Protein AF-A0A2P8WGF1-F1 (afdb_monomer_lite)

Sequence (189 aa):
MIENITNTVPVFAGLLDSIIEELGAKDRREHERRMKELQIIENSNLRDEYVQQLLLDRMLYPIEKAQHDIQTRAKHAQWLAHMITSQYKEHGLTKEQAIELAQQFRLLAIQITNVDTLHDLRFVYAAVTMFVDKISSFKHKKFEESLEYSIRKNILNPLNSCIATQKNFELRLRMMNHQTVLAPGKAEN

Radius of gyration: 21.48 Å; chains: 1; bounding box: 84×29×54 Å

Structure (mmCIF, N/CA/C/O backbone):
data_AF-A0A2P8WGF1-F1
#
_entry.id   AF-A0A2P8WGF1-F1
#
loop_
_atom_site.group_PDB
_atom_site.id
_atom_site.type_symbol
_atom_site.label_atom_id
_atom_site.label_alt_id
_atom_site.label_comp_id
_atom_site.label_asym_id
_atom_site.label_entity_id
_atom_site.label_seq_id
_atom_site.pdbx_PDB_ins_code
_atom_site.Cartn_x
_atom_site.Cartn_y
_atom_site.Cartn_z
_atom_site.occupancy
_atom_site.B_iso_or_equiv
_atom_site.auth_seq_id
_atom_site.auth_comp_id
_atom_site.auth_asym_id
_atom_site.auth_atom_id
_atom_site.pdbx_PDB_model_num
ATOM 1 N N . MET A 1 1 ? -42.242 -12.214 0.832 1.00 34.50 1 MET A N 1
ATOM 2 C CA . MET A 1 1 ? -41.080 -13.119 0.933 1.00 34.50 1 MET A CA 1
ATOM 3 C C . MET A 1 1 ? -39.894 -12.248 1.277 1.00 34.50 1 MET A C 1
ATOM 5 O O . MET A 1 1 ? -39.650 -11.292 0.559 1.00 34.50 1 MET A O 1
ATOM 9 N N . ILE A 1 2 ? -39.284 -12.480 2.435 1.00 33.53 2 ILE A N 1
ATOM 10 C CA . ILE A 1 2 ? -38.128 -11.715 2.902 1.00 33.53 2 ILE A CA 1
ATOM 11 C C . ILE A 1 2 ? -36.925 -12.327 2.193 1.00 33.53 2 ILE A C 1
ATOM 13 O O . ILE A 1 2 ? -36.587 -13.481 2.446 1.00 33.53 2 ILE A O 1
ATOM 17 N N . GLU A 1 3 ? -36.347 -11.595 1.245 1.00 34.44 3 GLU A N 1
ATOM 18 C CA . GLU A 1 3 ? -35.080 -11.981 0.640 1.00 34.44 3 GLU A CA 1
ATOM 19 C C . GLU A 1 3 ? -34.010 -11.936 1.732 1.00 34.44 3 GLU A C 1
ATOM 21 O O . GLU A 1 3 ? -33.711 -10.887 2.304 1.00 34.44 3 GLU A O 1
ATOM 26 N N . ASN A 1 4 ? -33.480 -13.115 2.057 1.00 35.16 4 ASN A N 1
ATOM 27 C CA . ASN A 1 4 ? -32.285 -13.278 2.864 1.00 35.16 4 ASN A CA 1
ATOM 28 C C . ASN A 1 4 ? -31.122 -12.611 2.126 1.00 35.16 4 ASN A C 1
ATOM 30 O O . ASN A 1 4 ? -30.423 -13.250 1.342 1.00 35.16 4 ASN A O 1
ATOM 34 N N . ILE A 1 5 ? -30.904 -11.325 2.395 1.00 38.22 5 ILE A N 1
ATOM 35 C CA . ILE A 1 5 ? -29.612 -10.692 2.168 1.00 38.22 5 ILE A CA 1
ATOM 36 C C . ILE A 1 5 ? -28.669 -11.397 3.137 1.00 38.22 5 ILE A C 1
ATOM 38 O O . ILE A 1 5 ? -28.641 -11.108 4.334 1.00 38.22 5 ILE A O 1
ATOM 42 N N . THR A 1 6 ? -27.946 -12.393 2.634 1.00 34.69 6 THR A N 1
ATOM 43 C CA . THR A 1 6 ? -26.776 -12.932 3.312 1.00 34.69 6 THR A CA 1
ATOM 44 C C . THR A 1 6 ? -25.826 -11.763 3.517 1.00 34.69 6 THR A C 1
ATOM 46 O O . THR A 1 6 ? -25.099 -11.381 2.602 1.00 34.69 6 THR A O 1
ATOM 49 N N . ASN A 1 7 ? -25.869 -11.164 4.706 1.00 34.62 7 ASN A N 1
ATOM 50 C CA . ASN A 1 7 ? -24.820 -10.297 5.213 1.00 34.62 7 ASN A CA 1
ATOM 51 C C . ASN A 1 7 ? -23.570 -11.171 5.323 1.00 34.62 7 ASN A C 1
ATOM 53 O O . ASN A 1 7 ? -23.291 -11.752 6.370 1.00 34.62 7 ASN A O 1
ATOM 57 N N . THR A 1 8 ? -22.860 -11.339 4.210 1.00 43.72 8 THR A N 1
ATOM 58 C CA . THR A 1 8 ? -21.519 -11.901 4.203 1.00 43.72 8 THR A CA 1
ATOM 59 C C . THR A 1 8 ? -20.697 -10.982 5.082 1.00 43.72 8 THR A C 1
ATOM 61 O O . THR A 1 8 ? -20.438 -9.838 4.704 1.00 43.72 8 THR A O 1
ATOM 64 N N . VAL A 1 9 ? -20.374 -11.443 6.291 1.00 52.59 9 VAL A N 1
ATOM 65 C CA . VAL A 1 9 ? -19.465 -10.734 7.187 1.00 52.59 9 VAL A CA 1
ATOM 66 C C . VAL A 1 9 ? -18.200 -10.476 6.372 1.00 52.59 9 VAL A C 1
ATOM 68 O O . VAL A 1 9 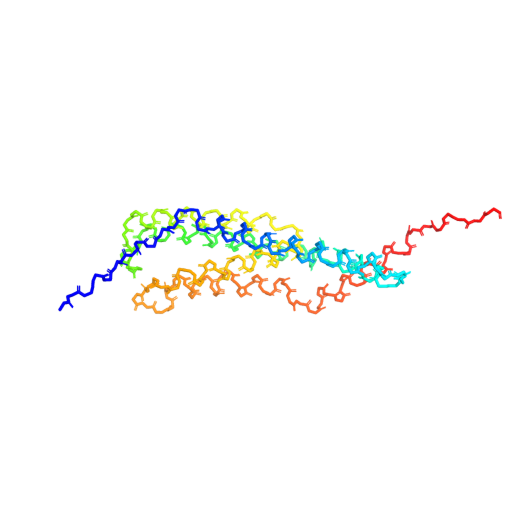? -17.622 -11.441 5.872 1.00 52.59 9 VAL A O 1
ATOM 71 N N . PRO A 1 10 ? -17.802 -9.214 6.152 1.00 58.84 10 PRO A N 1
ATOM 72 C CA . PRO A 1 10 ? -16.575 -8.929 5.429 1.00 58.84 10 PRO A CA 1
ATOM 73 C C . PRO A 1 10 ? -15.420 -9.588 6.182 1.00 58.84 10 PRO A C 1
ATOM 75 O O . PRO A 1 10 ? -15.156 -9.252 7.337 1.00 58.84 10 PRO A O 1
ATOM 78 N N . VAL A 1 11 ? -14.810 -10.585 5.541 1.00 70.25 11 VAL A N 1
ATOM 79 C CA . VAL A 1 11 ? -13.681 -11.345 6.076 1.00 70.25 11 VAL A CA 1
ATOM 80 C C . VAL A 1 11 ? -12.427 -10.529 5.800 1.00 70.25 11 VAL A C 1
ATOM 82 O O . VAL A 1 11 ? -12.096 -10.277 4.641 1.00 70.25 11 VAL A O 1
ATOM 85 N N . PHE A 1 12 ? -11.749 -10.084 6.856 1.00 76.88 12 PHE A N 1
ATOM 86 C CA . PHE A 1 12 ? -10.499 -9.332 6.724 1.00 76.88 12 PHE A CA 1
ATOM 87 C C . PHE A 1 12 ? -9.273 -10.236 6.793 1.00 76.88 12 PHE A C 1
ATOM 89 O O . PHE A 1 12 ? -8.189 -9.832 6.369 1.00 76.88 12 PHE A O 1
ATOM 96 N N . ALA A 1 13 ? -9.432 -11.446 7.331 1.00 80.00 13 ALA A N 1
ATOM 97 C CA . ALA A 1 13 ? -8.385 -12.452 7.365 1.00 80.00 13 ALA A CA 1
ATOM 98 C C . ALA A 1 13 ? -7.825 -12.704 5.953 1.00 80.00 13 ALA A C 1
ATOM 100 O O . ALA A 1 13 ? -8.553 -13.097 5.044 1.00 80.00 13 ALA A O 1
ATOM 101 N N . GLY A 1 14 ? -6.527 -12.442 5.776 1.00 83.12 14 GLY A N 1
ATOM 102 C CA . GLY A 1 14 ? -5.821 -12.631 4.505 1.00 83.12 14 GLY A CA 1
ATOM 103 C C . GLY A 1 14 ? -6.191 -11.640 3.396 1.00 83.12 14 GLY A C 1
ATOM 104 O O . GLY A 1 14 ? -5.801 -11.854 2.251 1.00 83.12 14 GLY A O 1
ATOM 105 N N . LEU A 1 15 ? -6.926 -10.558 3.691 1.00 88.31 15 LEU A N 1
ATOM 106 C CA . LEU A 1 15 ? -7.360 -9.603 2.665 1.00 88.31 15 LEU A CA 1
ATOM 107 C C . LEU A 1 15 ? -6.168 -8.987 1.920 1.00 88.31 15 LEU A C 1
ATOM 109 O O . LEU A 1 15 ? -6.145 -8.996 0.691 1.00 88.31 15 LEU A O 1
ATOM 113 N N . LEU A 1 16 ? -5.175 -8.470 2.645 1.00 89.88 16 LEU A N 1
ATOM 114 C CA . LEU A 1 16 ? -4.000 -7.862 2.026 1.00 89.88 16 LEU A CA 1
ATOM 115 C C . LEU A 1 16 ? -3.187 -8.893 1.234 1.00 89.88 16 LEU A C 1
ATOM 117 O O . LEU A 1 16 ? -2.765 -8.594 0.121 1.00 89.88 16 LEU A O 1
ATOM 121 N N . ASP A 1 17 ? -3.021 -10.100 1.772 1.00 89.44 17 ASP A N 1
ATOM 122 C CA . ASP A 1 17 ? -2.282 -11.176 1.105 1.00 89.44 17 ASP A CA 1
ATOM 123 C C . ASP A 1 17 ? -2.960 -11.571 -0.214 1.00 89.44 17 ASP A C 1
ATOM 125 O O . ASP A 1 17 ? -2.298 -11.646 -1.245 1.00 89.44 17 ASP A O 1
ATOM 129 N N . SER A 1 18 ? -4.293 -11.692 -0.223 1.00 90.69 18 SER A N 1
ATOM 130 C CA . SER A 1 18 ? -5.055 -11.983 -1.445 1.00 90.69 18 SER A CA 1
ATOM 131 C C . SER A 1 18 ? -4.897 -10.896 -2.517 1.00 90.69 18 SER A C 1
ATOM 133 O O . SER A 1 18 ? -4.746 -11.203 -3.699 1.00 90.69 18 SER A O 1
ATOM 135 N N . ILE A 1 19 ? -4.859 -9.620 -2.110 1.00 90.81 19 ILE A N 1
ATOM 136 C CA . ILE A 1 19 ? -4.625 -8.485 -3.013 1.00 90.81 19 ILE A CA 1
ATOM 137 C C . ILE A 1 19 ? -3.209 -8.553 -3.595 1.00 90.81 19 ILE A C 1
ATOM 139 O O . ILE A 1 19 ? -3.020 -8.341 -4.794 1.00 90.81 19 ILE A O 1
ATOM 143 N N . ILE A 1 20 ? -2.213 -8.853 -2.759 1.00 90.81 20 ILE A N 1
ATOM 144 C CA . ILE A 1 20 ? -0.815 -8.993 -3.182 1.00 90.81 20 ILE A CA 1
ATOM 145 C C . ILE A 1 20 ? -0.669 -10.157 -4.167 1.00 90.81 20 ILE A C 1
ATOM 147 O O . ILE A 1 20 ? -0.012 -10.008 -5.199 1.00 90.81 20 ILE A O 1
ATOM 151 N N . GLU A 1 21 ? -1.301 -11.299 -3.900 1.00 91.25 21 GLU A N 1
ATOM 152 C CA . GLU A 1 21 ? -1.287 -12.452 -4.801 1.00 91.25 21 GLU A CA 1
ATOM 153 C C . GLU A 1 21 ? -1.937 -12.136 -6.154 1.00 91.25 21 GLU A C 1
ATOM 155 O O . GLU A 1 21 ? -1.353 -12.445 -7.200 1.00 91.25 21 GLU A O 1
ATOM 160 N N . GLU A 1 22 ? -3.101 -11.477 -6.154 1.00 90.00 22 GLU A N 1
ATOM 161 C CA . GLU A 1 22 ? -3.816 -11.079 -7.370 1.00 90.00 22 GLU A CA 1
ATOM 162 C C . GLU A 1 22 ? -2.977 -10.119 -8.226 1.00 90.00 22 GLU A C 1
ATOM 164 O O . GLU A 1 22 ? -2.771 -10.355 -9.426 1.00 90.00 22 GLU A O 1
ATOM 169 N N . LEU A 1 23 ? -2.446 -9.060 -7.606 1.00 89.31 23 LEU A N 1
ATOM 170 C CA . LEU A 1 23 ? -1.599 -8.078 -8.278 1.00 89.31 23 LEU A CA 1
ATOM 171 C C . LEU A 1 23 ? -0.309 -8.715 -8.793 1.00 89.31 23 LEU A C 1
ATOM 173 O O . LEU A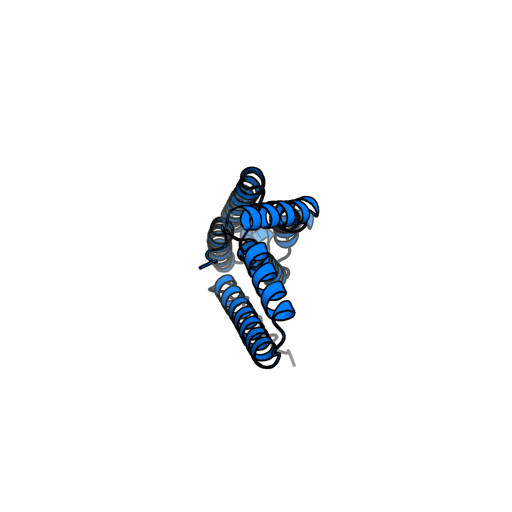 1 23 ? 0.053 -8.504 -9.950 1.00 89.31 23 LEU A O 1
ATOM 177 N N . GLY A 1 24 ? 0.347 -9.548 -7.986 1.00 87.25 24 GLY A N 1
ATOM 178 C CA . GLY A 1 24 ? 1.566 -10.247 -8.385 1.00 87.25 24 GLY A CA 1
ATOM 179 C C . GLY A 1 24 ? 1.329 -11.208 -9.551 1.00 87.25 24 GLY A C 1
ATOM 180 O O . GLY A 1 24 ? 2.150 -11.304 -10.461 1.00 87.25 24 GLY A O 1
ATOM 181 N N . ALA A 1 25 ? 0.188 -11.901 -9.581 1.00 89.56 25 ALA A N 1
ATOM 182 C CA . ALA A 1 25 ? -0.176 -12.766 -10.699 1.00 89.56 25 ALA A CA 1
ATOM 183 C C . ALA A 1 25 ? -0.468 -11.975 -11.982 1.00 89.56 25 ALA A C 1
ATOM 185 O O . ALA A 1 25 ? -0.217 -12.473 -13.082 1.00 89.56 25 ALA A O 1
ATOM 186 N N . LYS A 1 26 ? -1.031 -10.768 -11.874 1.00 88.81 26 LYS A N 1
ATOM 187 C CA . LYS A 1 26 ? -1.232 -9.875 -13.022 1.00 88.81 26 LYS A CA 1
ATOM 188 C C . LYS A 1 26 ? 0.104 -9.356 -13.558 1.00 88.81 26 LYS A C 1
ATOM 190 O O . LYS A 1 26 ? 0.333 -9.458 -14.760 1.00 88.81 26 LYS A O 1
ATOM 195 N N . ASP A 1 27 ? 0.983 -8.890 -12.674 1.00 85.38 27 ASP A N 1
ATOM 196 C CA . ASP A 1 27 ? 2.310 -8.366 -13.018 1.00 85.38 27 ASP A CA 1
ATOM 197 C C . ASP A 1 27 ? 3.175 -9.425 -13.724 1.00 85.38 27 ASP A C 1
ATOM 199 O O . ASP A 1 27 ? 3.692 -9.185 -14.814 1.00 85.38 27 ASP A O 1
ATOM 203 N N . ARG A 1 28 ? 3.219 -10.660 -13.197 1.00 86.69 28 ARG A N 1
ATOM 204 C CA . ARG A 1 28 ? 3.924 -11.787 -13.842 1.00 86.69 28 ARG A CA 1
ATOM 205 C C . ARG A 1 28 ? 3.396 -12.098 -15.242 1.00 86.69 28 ARG A C 1
ATOM 207 O O . ARG A 1 28 ? 4.184 -12.282 -16.165 1.00 86.69 28 ARG A O 1
ATOM 214 N N . ARG A 1 29 ? 2.071 -12.128 -15.421 1.00 88.19 29 ARG A N 1
ATOM 215 C CA . ARG A 1 29 ? 1.448 -12.378 -16.734 1.00 88.19 29 ARG A CA 1
ATOM 216 C C . ARG A 1 29 ? 1.779 -11.280 -17.738 1.00 88.19 29 ARG A C 1
ATOM 218 O O . ARG A 1 29 ? 2.017 -11.573 -18.908 1.00 88.19 29 ARG A O 1
ATOM 225 N N . GLU A 1 30 ? 1.788 -10.027 -17.297 1.00 86.75 30 GLU A N 1
ATOM 226 C CA . GLU A 1 30 ? 2.167 -8.901 -18.145 1.00 86.75 30 GLU A CA 1
ATOM 227 C C . GLU A 1 30 ? 3.650 -8.963 -18.527 1.00 86.75 30 GLU A C 1
ATOM 229 O O . GLU A 1 30 ? 3.982 -8.818 -19.704 1.00 86.75 30 GLU A O 1
ATOM 234 N N . HIS A 1 31 ? 4.524 -9.279 -17.570 1.00 84.94 31 HIS A N 1
ATOM 235 C CA . HIS A 1 31 ? 5.944 -9.492 -17.823 1.00 84.94 31 HIS A CA 1
ATOM 236 C C . HIS A 1 31 ? 6.186 -10.622 -18.837 1.00 84.94 31 HIS A C 1
ATOM 238 O O . HIS A 1 31 ? 6.878 -10.421 -19.834 1.00 84.94 31 HIS A O 1
ATOM 244 N N . GLU A 1 32 ? 5.571 -11.792 -18.642 1.00 85.94 32 GLU A N 1
ATOM 245 C CA . GLU A 1 32 ? 5.681 -12.929 -19.565 1.00 85.94 32 GLU A CA 1
ATOM 246 C C . GLU A 1 32 ? 5.176 -12.594 -20.970 1.00 85.94 32 GLU A C 1
ATOM 248 O O . GLU A 1 32 ? 5.794 -12.981 -21.964 1.00 85.94 32 GLU A O 1
ATOM 253 N N . ARG A 1 33 ? 4.055 -11.868 -21.071 1.00 85.69 33 ARG A N 1
ATOM 254 C CA . ARG A 1 33 ? 3.512 -11.422 -22.356 1.00 85.69 33 ARG A CA 1
ATOM 255 C C . ARG A 1 33 ? 4.502 -10.514 -23.081 1.00 85.69 33 ARG A C 1
ATOM 257 O O . ARG A 1 33 ? 4.798 -10.767 -24.245 1.00 85.69 33 ARG A O 1
ATOM 264 N N . ARG A 1 34 ? 5.046 -9.507 -22.393 1.00 79.81 34 ARG A N 1
ATOM 265 C CA . ARG A 1 34 ? 6.032 -8.586 -22.975 1.00 79.81 34 ARG A CA 1
ATOM 266 C C . ARG A 1 34 ? 7.314 -9.309 -23.385 1.00 79.81 34 ARG A C 1
ATOM 268 O O . ARG A 1 34 ? 7.853 -9.035 -24.450 1.00 79.81 34 ARG A O 1
ATOM 275 N N . MET A 1 35 ? 7.771 -10.285 -22.599 1.00 79.44 35 MET A N 1
ATOM 276 C CA . MET A 1 35 ? 8.929 -11.112 -22.959 1.00 79.44 35 MET A CA 1
ATOM 277 C C . MET A 1 35 ? 8.694 -11.927 -24.235 1.00 79.44 35 MET A C 1
ATOM 279 O O . MET A 1 35 ? 9.591 -12.015 -25.070 1.00 79.44 35 MET A O 1
ATOM 283 N N . LYS A 1 36 ? 7.494 -12.489 -24.418 1.00 83.62 36 LYS A N 1
ATOM 284 C CA . LYS A 1 36 ? 7.121 -13.183 -25.661 1.00 83.62 36 LYS A CA 1
ATOM 285 C C . LYS A 1 36 ? 7.068 -12.225 -26.849 1.00 83.62 36 LYS A C 1
ATOM 287 O O . LYS A 1 36 ? 7.570 -12.563 -27.913 1.00 83.62 36 LYS A O 1
ATOM 292 N N . GLU A 1 37 ? 6.506 -11.031 -26.667 1.00 78.38 37 GLU A N 1
ATOM 293 C CA . GLU A 1 37 ? 6.475 -9.991 -27.705 1.00 78.38 37 GLU A CA 1
ATOM 294 C C . GLU A 1 37 ? 7.900 -9.590 -28.131 1.00 78.38 37 GLU A C 1
ATOM 296 O O . GLU A 1 37 ? 8.193 -9.545 -29.321 1.00 78.38 37 GLU A O 1
ATOM 301 N N . LEU A 1 38 ? 8.825 -9.415 -27.183 1.00 70.69 38 LEU A N 1
ATOM 302 C CA . LEU A 1 38 ? 10.230 -9.096 -27.470 1.00 70.69 38 LEU A CA 1
ATOM 303 C C . LEU A 1 38 ? 11.008 -10.241 -28.131 1.00 70.69 38 LEU A C 1
ATOM 305 O O . LEU A 1 38 ? 11.926 -9.975 -28.895 1.00 70.69 38 LEU A O 1
ATOM 309 N N . GLN A 1 39 ? 10.662 -11.503 -27.863 1.00 72.38 39 GLN A N 1
ATOM 310 C CA . GLN A 1 39 ? 11.277 -12.656 -28.538 1.00 72.38 39 GLN A CA 1
ATOM 311 C C . GLN A 1 39 ? 10.880 -12.761 -30.016 1.00 72.38 39 GLN A C 1
ATOM 313 O O . GLN A 1 39 ? 11.628 -13.323 -30.809 1.00 72.38 39 GLN A O 1
ATOM 318 N N . ILE A 1 40 ? 9.707 -12.237 -30.382 1.00 71.31 40 ILE A N 1
ATOM 319 C CA . ILE A 1 40 ? 9.193 -12.236 -31.760 1.00 71.31 40 ILE A CA 1
ATOM 320 C C . ILE A 1 40 ? 9.818 -11.096 -32.583 1.00 71.31 40 ILE A C 1
ATOM 322 O O . ILE A 1 40 ? 9.876 -11.166 -33.809 1.00 71.31 40 ILE A O 1
ATOM 326 N N . ILE A 1 41 ? 10.298 -10.044 -31.920 1.00 60.72 41 ILE A N 1
ATOM 327 C CA . ILE A 1 41 ? 10.863 -8.850 -32.547 1.00 60.72 41 ILE A CA 1
ATOM 328 C C . ILE A 1 41 ? 12.397 -8.985 -32.588 1.00 60.72 41 ILE A C 1
ATOM 330 O O . ILE A 1 41 ? 13.067 -8.815 -31.577 1.00 60.72 41 ILE A O 1
ATOM 334 N N . GLU A 1 42 ? 12.982 -9.212 -33.769 1.00 59.88 42 GLU A N 1
ATOM 335 C CA . GLU A 1 42 ? 14.449 -9.290 -33.995 1.00 59.88 42 GLU A CA 1
ATOM 336 C C . GLU A 1 42 ? 15.219 -7.971 -33.740 1.00 59.88 42 GLU A C 1
ATOM 338 O O . GLU A 1 42 ? 16.436 -7.894 -33.908 1.00 59.88 42 GLU A O 1
ATOM 343 N N . ASN A 1 43 ? 14.530 -6.900 -33.351 1.00 61.34 43 ASN A N 1
ATOM 344 C CA . ASN A 1 43 ? 15.061 -5.541 -33.348 1.00 61.34 43 ASN A CA 1
ATOM 345 C C . ASN A 1 43 ? 15.739 -5.195 -32.003 1.00 61.34 43 ASN A C 1
ATOM 347 O O . ASN A 1 43 ? 15.055 -5.033 -30.989 1.00 61.34 43 ASN A O 1
ATOM 351 N N . SER A 1 44 ? 17.073 -5.034 -31.998 1.00 65.94 44 SER A N 1
ATOM 352 C CA . SER A 1 44 ? 17.882 -4.736 -30.791 1.00 65.94 44 SER A CA 1
ATOM 353 C C . SER A 1 44 ? 17.359 -3.533 -30.004 1.00 65.94 44 SER A C 1
ATOM 355 O O . SER A 1 44 ? 17.247 -3.596 -28.785 1.00 65.94 44 SER A O 1
ATOM 357 N N . ASN A 1 45 ? 16.932 -2.475 -30.698 1.00 72.50 45 ASN A N 1
ATOM 358 C CA . ASN A 1 45 ? 16.543 -1.212 -30.068 1.00 72.50 45 ASN A CA 1
ATOM 359 C C . ASN A 1 45 ? 15.336 -1.342 -29.119 1.00 72.50 45 ASN A C 1
ATOM 361 O O . ASN A 1 45 ? 15.321 -0.705 -28.072 1.00 72.50 45 ASN A O 1
ATOM 365 N N . LEU A 1 46 ? 14.342 -2.179 -29.447 1.00 68.69 46 LEU A N 1
ATOM 366 C CA . LEU A 1 46 ? 13.162 -2.385 -28.587 1.00 68.69 46 LEU A CA 1
ATOM 367 C C . LEU A 1 46 ? 13.506 -3.212 -27.345 1.00 68.69 46 LEU A C 1
ATOM 369 O O . LEU A 1 46 ? 12.974 -2.979 -26.260 1.00 68.69 46 LEU A O 1
ATOM 373 N N . ARG A 1 47 ? 14.435 -4.161 -27.494 1.00 71.19 47 ARG A N 1
ATOM 374 C CA . ARG A 1 47 ? 14.988 -4.917 -26.371 1.00 71.19 47 ARG A CA 1
ATOM 375 C C . ARG A 1 47 ? 15.805 -4.008 -25.453 1.00 71.19 47 ARG A C 1
ATOM 377 O O . ARG A 1 47 ? 15.645 -4.095 -24.238 1.00 71.19 47 ARG A O 1
ATOM 384 N N . ASP A 1 48 ? 16.632 -3.137 -26.022 1.00 74.56 48 ASP A N 1
ATOM 385 C CA . ASP A 1 48 ? 17.476 -2.204 -25.276 1.00 74.56 48 ASP A CA 1
ATOM 386 C C . ASP A 1 48 ? 16.633 -1.166 -24.522 1.00 74.56 48 ASP A C 1
ATOM 388 O O . ASP A 1 48 ? 16.854 -0.954 -23.330 1.00 74.56 48 ASP A O 1
ATOM 392 N N . GLU A 1 49 ? 15.596 -0.603 -25.153 1.00 74.31 49 GLU A N 1
ATOM 393 C CA . GLU A 1 49 ? 14.641 0.303 -24.498 1.00 74.31 49 GLU A CA 1
ATOM 394 C C . GLU A 1 49 ? 13.896 -0.389 -23.344 1.00 74.31 49 GLU A C 1
ATOM 396 O O . GLU A 1 49 ? 13.723 0.185 -22.267 1.00 74.31 49 GLU A O 1
ATOM 401 N N . TYR A 1 50 ? 13.503 -1.653 -23.514 1.00 72.38 50 TYR A N 1
ATOM 402 C CA . TYR A 1 50 ? 12.844 -2.407 -22.449 1.00 72.38 50 TYR A CA 1
ATOM 403 C C . TYR A 1 50 ? 13.778 -2.716 -21.272 1.00 72.38 50 TYR A C 1
ATOM 405 O O . TYR A 1 50 ? 13.401 -2.541 -20.111 1.00 72.38 50 TYR A O 1
ATOM 413 N N . VAL A 1 51 ? 15.019 -3.126 -21.548 1.00 74.50 51 VAL A N 1
ATOM 414 C CA . VAL A 1 51 ? 16.049 -3.281 -20.509 1.00 74.50 51 VAL A CA 1
ATOM 415 C C . VAL A 1 51 ? 16.276 -1.948 -19.797 1.00 74.50 51 VAL A C 1
ATOM 417 O O . VAL A 1 51 ? 16.394 -1.917 -18.570 1.00 74.50 51 VAL A O 1
ATOM 420 N N . GLN A 1 52 ? 16.260 -0.840 -20.540 1.00 72.00 52 GLN A N 1
ATOM 421 C CA . GLN A 1 52 ? 16.380 0.497 -19.979 1.00 72.00 52 GLN A CA 1
ATOM 422 C C . GLN A 1 52 ? 15.236 0.814 -19.007 1.00 72.00 52 GLN A C 1
ATOM 424 O O . GLN A 1 52 ? 15.488 1.265 -17.890 1.00 72.00 52 GLN A O 1
ATOM 429 N N . GLN A 1 53 ? 13.990 0.517 -19.382 1.00 70.44 53 GLN A N 1
ATOM 430 C CA . GLN A 1 53 ? 12.820 0.689 -18.515 1.00 70.44 53 GLN A CA 1
ATOM 431 C C . GLN A 1 53 ? 12.916 -0.154 -17.234 1.00 70.44 53 GLN A C 1
ATOM 433 O O . GLN A 1 53 ? 12.689 0.372 -16.145 1.00 70.44 53 GLN A O 1
ATOM 438 N N . LEU A 1 54 ? 13.325 -1.425 -17.334 1.00 71.19 54 LEU A N 1
ATOM 439 C CA . LEU A 1 54 ? 13.518 -2.296 -16.167 1.00 71.19 54 LEU A CA 1
ATOM 440 C C . LEU A 1 54 ? 14.577 -1.745 -15.202 1.00 71.19 54 LEU A C 1
ATOM 442 O O . LEU A 1 54 ? 14.403 -1.792 -13.984 1.00 71.19 54 LEU A O 1
ATOM 446 N N . LEU A 1 55 ? 15.674 -1.204 -15.733 1.00 68.62 55 LEU A N 1
ATOM 447 C CA . LEU A 1 55 ? 16.725 -0.588 -14.924 1.00 68.62 55 LEU A CA 1
ATOM 448 C C . LEU A 1 55 ? 16.227 0.687 -14.232 1.00 68.62 55 LEU A C 1
ATOM 450 O O . LEU A 1 55 ? 16.478 0.871 -13.042 1.00 68.62 55 LEU A O 1
ATOM 454 N N . LEU A 1 56 ? 15.466 1.529 -14.936 1.00 68.06 56 LEU A N 1
ATOM 455 C CA . LEU A 1 56 ? 14.871 2.742 -14.367 1.00 68.06 56 LEU A CA 1
ATOM 456 C C . LEU A 1 56 ? 13.853 2.435 -13.258 1.00 68.06 56 LEU A C 1
ATOM 458 O O . LEU A 1 56 ? 13.778 3.187 -12.281 1.00 68.06 56 LEU A O 1
ATOM 462 N N . ASP A 1 57 ? 13.104 1.339 -13.380 1.00 65.62 57 ASP A N 1
ATOM 463 C CA . ASP A 1 57 ? 12.137 0.888 -12.375 1.00 65.62 57 ASP A CA 1
ATOM 464 C C . ASP A 1 57 ? 12.806 0.281 -11.127 1.00 65.62 57 ASP A C 1
ATOM 466 O O . ASP A 1 57 ? 12.249 0.372 -10.030 1.00 65.62 57 ASP A O 1
ATOM 470 N N . ARG A 1 58 ? 14.038 -0.241 -11.238 1.00 64.19 58 ARG A N 1
ATOM 471 C CA . ARG A 1 58 ? 14.832 -0.688 -10.074 1.00 64.19 58 ARG A CA 1
ATOM 472 C C . ARG A 1 58 ? 15.407 0.461 -9.244 1.00 64.19 58 ARG A C 1
ATOM 474 O O . ARG A 1 58 ? 15.760 0.249 -8.090 1.00 64.19 58 ARG A O 1
ATOM 481 N N . MET A 1 59 ? 15.510 1.671 -9.792 1.00 62.12 59 MET A N 1
ATOM 482 C CA . MET A 1 59 ? 16.163 2.792 -9.110 1.00 62.12 59 MET A CA 1
ATOM 483 C C . MET A 1 59 ? 15.167 3.653 -8.317 1.00 62.12 59 MET A C 1
ATOM 485 O O . MET A 1 59 ? 14.373 4.385 -8.903 1.00 62.12 59 MET A O 1
ATOM 489 N N . LEU A 1 60 ? 15.248 3.656 -6.982 1.00 59.50 60 LEU A N 1
ATOM 490 C CA . LEU A 1 60 ? 14.649 4.702 -6.136 1.00 59.50 60 LEU A CA 1
ATOM 491 C C . LEU A 1 60 ? 15.655 5.849 -5.941 1.00 59.50 60 LEU A C 1
ATOM 493 O O . LEU A 1 60 ? 16.718 5.656 -5.363 1.00 59.50 60 LEU A O 1
ATOM 497 N N . TYR A 1 61 ? 15.335 7.062 -6.399 1.00 51.97 61 TYR A N 1
ATOM 498 C CA . TYR A 1 61 ? 16.154 8.260 -6.147 1.00 51.97 61 TYR A CA 1
ATOM 499 C C . TYR A 1 61 ? 15.265 9.514 -6.021 1.00 51.97 61 TYR A C 1
ATOM 501 O O . TYR A 1 61 ? 14.342 9.609 -6.835 1.00 51.97 61 TYR A O 1
ATOM 509 N N . PRO A 1 62 ? 15.525 10.495 -5.112 1.00 55.72 62 PRO A N 1
ATOM 510 C CA . PRO A 1 62 ? 16.533 10.532 -4.045 1.00 55.72 62 PRO A CA 1
ATOM 511 C C . PRO A 1 62 ? 16.071 9.811 -2.778 1.00 55.72 62 PRO A C 1
ATOM 513 O O . PRO A 1 62 ? 14.925 9.934 -2.347 1.00 55.72 62 PRO A O 1
ATOM 516 N N . ILE A 1 63 ? 17.029 9.101 -2.190 1.00 59.47 63 ILE A N 1
ATOM 517 C CA . ILE A 1 63 ? 16.875 8.024 -1.210 1.00 59.47 63 ILE A CA 1
ATOM 518 C C . ILE A 1 63 ? 16.322 8.522 0.132 1.00 59.47 63 ILE A C 1
ATOM 520 O O . ILE A 1 63 ? 15.363 7.962 0.637 1.00 59.47 63 ILE A O 1
ATOM 524 N N . GLU A 1 64 ? 16.839 9.615 0.688 1.00 62.59 64 GLU A N 1
ATOM 525 C CA . GLU A 1 64 ? 16.595 9.937 2.104 1.00 62.59 64 GLU A CA 1
ATOM 526 C C . GLU A 1 64 ? 15.193 10.479 2.385 1.00 62.59 64 GLU A C 1
ATOM 528 O O . GLU A 1 64 ? 14.515 9.998 3.289 1.00 62.59 64 GLU A O 1
ATOM 533 N N . LYS A 1 65 ? 14.722 11.460 1.602 1.00 73.81 65 LYS A N 1
ATOM 534 C CA . LYS A 1 65 ? 13.372 12.012 1.792 1.00 73.81 65 LYS A CA 1
ATOM 535 C C . LYS A 1 65 ? 12.303 10.977 1.446 1.00 73.81 65 LYS A C 1
ATOM 537 O O . LYS A 1 65 ? 11.345 10.834 2.194 1.00 73.81 65 LYS A O 1
ATOM 542 N N . ALA A 1 66 ? 12.490 10.229 0.356 1.00 73.88 66 ALA A N 1
ATOM 543 C CA . ALA A 1 66 ? 11.564 9.169 -0.026 1.00 73.88 66 ALA A CA 1
ATOM 544 C C . ALA A 1 66 ? 11.530 8.051 1.027 1.00 73.88 66 ALA A C 1
ATOM 546 O O . ALA A 1 66 ? 10.448 7.661 1.448 1.00 73.88 66 ALA A O 1
ATOM 547 N N . GLN A 1 67 ? 12.684 7.596 1.525 1.00 77.19 67 GLN A N 1
ATOM 548 C CA . GLN A 1 67 ? 12.746 6.613 2.611 1.00 77.19 67 GLN A CA 1
ATOM 549 C C . GLN A 1 67 ? 12.135 7.147 3.906 1.00 77.19 67 GLN A C 1
ATOM 551 O O . GLN A 1 67 ? 11.390 6.428 4.568 1.00 77.19 67 GLN A O 1
ATOM 556 N N . HIS A 1 68 ? 12.395 8.405 4.265 1.00 84.62 68 HIS A N 1
ATOM 557 C CA . HIS A 1 68 ? 11.774 9.035 5.427 1.00 84.62 68 HIS A CA 1
ATOM 558 C C . HIS A 1 68 ? 10.247 9.081 5.292 1.00 84.62 68 HIS A C 1
ATOM 560 O O . HIS A 1 68 ? 9.524 8.734 6.232 1.00 84.62 68 HIS A O 1
ATOM 566 N N . ASP A 1 69 ? 9.747 9.464 4.118 1.00 86.25 69 ASP A N 1
ATOM 567 C CA . ASP A 1 69 ? 8.319 9.514 3.832 1.00 86.25 69 ASP A CA 1
ATOM 568 C C . ASP A 1 69 ? 7.707 8.106 3.896 1.00 86.25 69 ASP A C 1
ATOM 570 O O . ASP A 1 69 ? 6.719 7.932 4.614 1.00 86.25 69 ASP A O 1
ATOM 574 N N . ILE A 1 70 ? 8.336 7.101 3.268 1.00 88.00 70 ILE A N 1
ATOM 575 C CA . ILE A 1 70 ? 7.964 5.672 3.313 1.00 88.00 70 ILE A CA 1
ATOM 576 C C . ILE A 1 70 ? 7.891 5.168 4.761 1.00 88.00 70 ILE A C 1
ATOM 578 O O . ILE A 1 70 ? 6.860 4.643 5.185 1.00 88.00 70 ILE A O 1
ATOM 582 N N . GLN A 1 71 ? 8.931 5.393 5.567 1.00 89.56 71 GLN A N 1
ATOM 583 C CA . GLN A 1 71 ? 8.946 4.995 6.979 1.00 89.56 71 GLN A CA 1
ATOM 584 C C . GLN A 1 71 ? 7.846 5.695 7.778 1.00 89.56 71 GLN A C 1
ATOM 586 O O . GLN A 1 71 ? 7.198 5.087 8.631 1.00 89.56 71 GLN A O 1
ATOM 591 N N . THR A 1 72 ? 7.596 6.974 7.499 1.00 93.25 72 THR A N 1
ATOM 592 C CA . THR A 1 72 ? 6.511 7.716 8.148 1.00 93.25 72 THR A CA 1
ATOM 593 C C . THR A 1 72 ? 5.144 7.153 7.753 1.00 93.25 72 THR A C 1
ATOM 595 O O . THR A 1 72 ? 4.238 7.101 8.586 1.00 93.25 72 THR A O 1
ATOM 598 N N . ARG A 1 73 ? 4.989 6.657 6.520 1.00 93.88 73 ARG A N 1
ATOM 599 C CA . ARG A 1 73 ? 3.761 5.985 6.074 1.00 93.88 73 ARG A CA 1
ATOM 600 C C . ARG A 1 73 ? 3.559 4.633 6.742 1.00 93.88 73 ARG A C 1
ATOM 602 O O . ARG A 1 73 ? 2.446 4.346 7.180 1.00 93.88 73 ARG A O 1
ATOM 609 N N . ALA A 1 74 ? 4.623 3.854 6.911 1.00 94.25 74 ALA A N 1
ATOM 610 C CA . ALA A 1 74 ? 4.565 2.613 7.673 1.00 94.25 74 ALA A CA 1
ATOM 611 C C . ALA A 1 74 ? 4.148 2.859 9.134 1.00 94.25 74 ALA A C 1
ATOM 613 O O . ALA A 1 74 ? 3.261 2.177 9.649 1.00 94.25 74 ALA A O 1
ATOM 614 N N . LYS A 1 75 ? 4.702 3.894 9.784 1.00 96.19 75 LYS A N 1
ATOM 615 C CA . LYS A 1 75 ? 4.281 4.315 11.134 1.00 96.19 75 LYS A CA 1
ATOM 616 C C . LYS A 1 75 ? 2.804 4.709 11.178 1.00 96.19 75 LYS A C 1
ATOM 618 O O . LYS A 1 75 ? 2.108 4.348 12.123 1.00 96.19 75 LYS A O 1
ATOM 623 N N . HIS A 1 76 ? 2.303 5.407 10.156 1.00 96.00 76 HIS A N 1
ATOM 624 C CA . HIS A 1 76 ? 0.880 5.753 10.069 1.00 96.00 76 HIS A CA 1
ATOM 625 C C . HIS A 1 76 ? -0.011 4.510 9.949 1.00 96.00 76 HIS A C 1
ATOM 627 O O . HIS A 1 76 ? -1.041 4.431 10.614 1.00 96.00 76 HIS A O 1
ATOM 633 N N . ALA A 1 77 ? 0.396 3.509 9.165 1.00 95.50 77 ALA A N 1
ATOM 634 C CA . ALA A 1 77 ? -0.314 2.232 9.086 1.00 95.50 77 ALA A CA 1
ATOM 635 C C . ALA A 1 77 ? -0.333 1.498 10.445 1.00 95.50 77 ALA A C 1
ATOM 637 O O . ALA A 1 77 ? -1.378 1.006 10.869 1.00 95.50 77 ALA A O 1
ATOM 638 N N . GLN A 1 78 ? 0.777 1.503 11.192 1.00 95.25 78 GLN A N 1
ATOM 639 C CA . GLN A 1 78 ? 0.816 0.965 12.561 1.00 95.25 78 GLN A CA 1
ATOM 640 C C . GLN A 1 78 ? -0.095 1.740 13.523 1.00 95.25 78 GLN A C 1
ATOM 642 O O . GLN A 1 78 ? -0.782 1.134 14.348 1.00 95.25 78 GLN A O 1
ATOM 647 N N . TRP A 1 79 ? -0.135 3.069 13.410 1.00 95.88 79 TRP A N 1
ATOM 648 C CA . TRP A 1 79 ? -1.044 3.903 14.192 1.00 95.88 79 TRP A CA 1
ATOM 649 C C . TRP A 1 79 ? -2.512 3.585 13.880 1.00 95.88 79 TRP A C 1
ATOM 651 O O . TRP A 1 79 ? -3.296 3.406 14.809 1.00 95.88 79 TRP A O 1
ATOM 661 N N . LEU A 1 80 ? -2.876 3.405 12.604 1.00 93.56 80 LEU A N 1
ATOM 662 C CA . LEU A 1 80 ? -4.221 2.972 12.202 1.00 93.56 80 LEU A CA 1
ATOM 663 C C . LEU A 1 80 ? -4.599 1.618 12.813 1.00 93.56 80 LEU A C 1
ATOM 665 O O . LEU A 1 80 ? -5.721 1.462 13.295 1.00 93.56 80 LEU A O 1
ATOM 669 N N . ALA A 1 81 ? -3.660 0.667 12.871 1.00 94.31 81 ALA A N 1
ATOM 670 C CA . ALA A 1 81 ? -3.884 -0.619 13.529 1.00 94.31 81 ALA A CA 1
ATOM 671 C C . ALA A 1 81 ? -4.227 -0.465 15.020 1.00 94.31 81 ALA A C 1
ATOM 673 O O . ALA A 1 81 ? -5.056 -1.203 15.544 1.00 94.31 81 ALA A O 1
ATOM 674 N N . HIS A 1 82 ? -3.606 0.489 15.716 1.00 92.25 82 HIS A N 1
ATOM 675 C CA . HIS A 1 82 ? -3.947 0.782 17.106 1.00 92.25 82 HIS A CA 1
ATOM 676 C C . HIS A 1 82 ? -5.302 1.494 17.217 1.00 92.25 82 HIS A C 1
ATOM 678 O O . HIS A 1 82 ? -6.175 1.068 17.976 1.00 92.25 82 HIS A O 1
ATOM 684 N N . MET A 1 83 ? -5.507 2.541 16.419 1.00 91.62 83 MET A N 1
ATOM 685 C CA . MET A 1 83 ? -6.729 3.344 16.428 1.00 91.62 83 MET A CA 1
ATOM 686 C C . MET A 1 83 ? -7.974 2.505 16.196 1.00 91.62 83 MET A C 1
ATOM 688 O O . MET A 1 83 ? -8.936 2.610 16.954 1.00 91.62 83 MET A O 1
ATOM 692 N N . ILE A 1 84 ? -7.937 1.617 15.204 1.00 91.06 84 ILE A N 1
ATOM 693 C CA . ILE A 1 84 ? -9.104 0.819 14.855 1.00 91.06 84 ILE A CA 1
ATOM 694 C C . ILE A 1 84 ? -9.486 -0.160 15.962 1.00 91.06 84 ILE A C 1
ATOM 696 O O . ILE A 1 84 ? -10.669 -0.372 16.200 1.00 91.06 84 ILE A O 1
ATOM 700 N N . THR A 1 85 ? -8.512 -0.693 16.710 1.00 90.69 85 THR A N 1
ATOM 701 C CA . THR A 1 85 ? -8.804 -1.544 17.874 1.00 90.69 85 THR A CA 1
ATOM 702 C C . THR A 1 85 ? -9.421 -0.770 19.033 1.00 90.69 85 THR A C 1
ATOM 704 O O . THR A 1 85 ? -10.236 -1.326 19.767 1.00 90.69 85 THR A O 1
ATOM 707 N N . SER A 1 86 ? -9.078 0.510 19.184 1.00 88.00 86 SER A N 1
ATOM 708 C CA . SER A 1 86 ? -9.574 1.368 20.265 1.00 88.00 86 SER A CA 1
ATOM 709 C C . SER A 1 86 ? -10.932 2.003 19.942 1.00 88.00 86 SER A C 1
ATOM 711 O O . SER A 1 86 ? -11.749 2.191 20.839 1.00 88.00 86 SER A O 1
ATOM 713 N N . GLN A 1 87 ? -11.193 2.305 18.667 1.00 87.81 87 GLN A N 1
ATOM 714 C CA . GLN A 1 87 ? -12.359 3.070 18.200 1.00 87.81 87 GLN A CA 1
ATOM 715 C C . GLN A 1 87 ? -13.259 2.281 17.233 1.00 87.81 87 GLN A C 1
ATOM 717 O O . GLN A 1 87 ? -14.055 2.861 16.502 1.00 87.81 87 GLN A O 1
ATOM 722 N N . TYR A 1 88 ? -13.183 0.946 17.235 1.00 88.50 88 TYR A N 1
ATOM 723 C CA . TYR A 1 88 ? -13.890 0.073 16.284 1.00 88.50 88 TYR A CA 1
ATOM 724 C C . TYR A 1 88 ? -15.388 0.376 16.115 1.00 88.50 88 TYR A C 1
ATOM 726 O O . TYR A 1 88 ? -15.916 0.310 15.005 1.00 88.50 88 TYR A O 1
ATOM 734 N N . LYS A 1 89 ? -16.072 0.760 17.200 1.00 88.38 89 LYS A N 1
ATOM 735 C CA . LYS A 1 89 ? -17.503 1.097 17.175 1.00 88.38 89 LYS A CA 1
ATOM 736 C C . LYS A 1 89 ? -17.805 2.327 16.325 1.00 88.38 89 LYS A C 1
ATOM 738 O O . LYS A 1 89 ? -18.852 2.376 15.688 1.00 88.38 89 LYS A O 1
ATOM 743 N N . GLU A 1 90 ? -16.904 3.306 16.302 1.00 85.88 90 GLU A N 1
ATOM 744 C CA . GLU A 1 90 ? -17.076 4.536 15.521 1.00 85.88 90 GLU A CA 1
ATOM 745 C C . GLU A 1 90 ? -16.955 4.277 14.014 1.00 85.88 90 GLU A C 1
ATOM 747 O O . GLU A 1 90 ? -17.515 5.024 13.213 1.00 85.88 90 GLU A O 1
ATOM 752 N N . HIS A 1 91 ? -16.300 3.171 13.649 1.00 83.12 91 HIS A N 1
ATOM 753 C CA . HIS A 1 91 ? -16.178 2.652 12.287 1.00 83.12 91 HIS A CA 1
ATOM 754 C C . HIS A 1 91 ? -17.241 1.597 11.926 1.00 83.12 91 HIS A C 1
ATOM 756 O O . HIS A 1 91 ? -17.161 0.983 10.863 1.00 83.12 91 HIS A O 1
ATOM 762 N N . GLY A 1 92 ? -18.220 1.344 12.806 1.00 84.56 92 GLY A N 1
ATOM 763 C CA . GLY A 1 92 ? -19.266 0.343 12.574 1.00 84.56 92 GLY A CA 1
ATOM 764 C C . GLY A 1 92 ? -18.756 -1.102 12.522 1.00 84.56 92 GLY A C 1
ATOM 765 O O . GLY A 1 92 ? -19.400 -1.951 11.911 1.00 84.56 92 GLY A O 1
ATOM 766 N N . LEU A 1 93 ? -17.604 -1.381 13.136 1.00 87.81 93 LEU A N 1
ATOM 767 C CA . LEU A 1 93 ? -16.989 -2.706 13.170 1.00 87.81 93 LEU A CA 1
ATOM 768 C C . LEU A 1 93 ? -17.397 -3.475 14.429 1.00 87.81 93 LEU A C 1
ATOM 770 O O . LEU A 1 93 ? -17.697 -2.892 15.474 1.00 87.81 93 LEU A O 1
ATOM 774 N N . THR A 1 94 ? -17.339 -4.801 14.352 1.00 90.94 94 THR A N 1
ATOM 775 C CA . THR A 1 94 ? -17.254 -5.665 15.539 1.00 90.94 94 THR A CA 1
ATOM 776 C C . THR A 1 94 ? -15.824 -5.685 16.086 1.00 90.94 94 THR A C 1
ATOM 778 O O . THR A 1 94 ? -14.875 -5.253 15.425 1.00 90.94 94 THR A O 1
ATOM 781 N N . LYS A 1 95 ? -15.647 -6.181 17.315 1.00 90.75 95 LYS A N 1
ATOM 782 C CA . LYS A 1 95 ? -14.323 -6.254 17.944 1.00 90.75 95 LYS A CA 1
ATOM 783 C C . LYS A 1 95 ? -13.404 -7.211 17.180 1.00 90.75 95 LYS A C 1
ATOM 785 O O . LYS A 1 95 ? -12.233 -6.905 16.981 1.00 90.75 95 LYS A O 1
ATOM 790 N N . GLU A 1 96 ? -13.946 -8.335 16.735 1.00 90.88 96 GLU A N 1
ATOM 791 C CA . GLU A 1 96 ? -13.257 -9.367 15.963 1.00 90.88 96 GLU A CA 1
ATOM 792 C C . GLU A 1 96 ? -12.779 -8.797 14.622 1.00 90.88 96 GLU A C 1
ATOM 794 O O . GLU A 1 96 ? -11.588 -8.841 14.320 1.00 90.88 96 GLU A O 1
ATOM 799 N N . GLN A 1 97 ? -13.674 -8.133 13.887 1.00 90.62 97 GLN A N 1
ATOM 800 C CA . GLN A 1 97 ? -13.343 -7.441 12.638 1.00 90.62 97 GLN A CA 1
ATOM 801 C C . GLN A 1 97 ? -12.249 -6.384 12.815 1.00 90.62 97 GLN A C 1
ATOM 803 O O . GLN A 1 97 ? -11.356 -6.264 11.980 1.00 90.62 97 GLN A O 1
ATOM 808 N N . ALA A 1 98 ? -12.290 -5.621 13.908 1.00 91.31 98 ALA A N 1
ATOM 809 C CA . ALA A 1 98 ? -11.265 -4.625 14.190 1.00 91.31 98 ALA A CA 1
ATOM 810 C C . ALA A 1 98 ? -9.899 -5.248 14.499 1.00 91.31 98 ALA A C 1
ATOM 812 O O . ALA A 1 98 ? -8.877 -4.690 14.105 1.00 91.31 98 ALA A O 1
ATOM 813 N N . ILE A 1 99 ? -9.862 -6.401 15.175 1.00 93.44 99 ILE A N 1
ATOM 814 C CA . ILE A 1 99 ? -8.620 -7.146 15.422 1.00 93.44 99 ILE A CA 1
ATOM 815 C C . ILE A 1 99 ? -8.029 -7.642 14.101 1.00 93.44 99 ILE A C 1
ATOM 817 O O . ILE A 1 99 ? -6.835 -7.443 13.865 1.00 93.44 99 ILE A O 1
ATOM 821 N N . GLU A 1 100 ? -8.846 -8.241 13.235 1.00 92.94 100 GLU A N 1
ATOM 822 C CA . GLU A 1 100 ? -8.395 -8.724 11.927 1.00 92.94 100 GLU A CA 1
ATOM 823 C C . GLU A 1 100 ? -7.904 -7.570 11.048 1.00 92.94 100 GLU A C 1
ATOM 825 O O . GLU A 1 100 ? -6.794 -7.612 10.517 1.00 92.94 100 GLU A O 1
ATOM 830 N N . LEU A 1 101 ? -8.675 -6.487 10.951 1.00 92.31 101 LEU A N 1
ATOM 831 C CA . LEU A 1 101 ? -8.297 -5.324 10.156 1.00 92.31 101 LEU A CA 1
ATOM 832 C C . LEU A 1 101 ? -7.035 -4.637 10.708 1.00 92.31 101 LEU A C 1
ATOM 834 O O . LEU A 1 101 ? -6.173 -4.206 9.942 1.00 92.31 101 LEU A O 1
ATOM 838 N N . ALA A 1 102 ? -6.850 -4.609 12.030 1.00 94.06 102 ALA A N 1
ATOM 839 C CA . ALA A 1 102 ? -5.605 -4.149 12.639 1.00 94.06 102 ALA A CA 1
ATOM 840 C C . ALA A 1 102 ? -4.403 -5.027 12.264 1.00 94.06 102 ALA A C 1
ATOM 842 O O . ALA A 1 102 ? -3.306 -4.504 12.068 1.00 94.06 102 ALA A O 1
ATOM 843 N N . GLN A 1 103 ? -4.575 -6.347 12.147 1.00 95.00 103 GLN A N 1
ATOM 844 C CA . GLN A 1 103 ? -3.517 -7.222 11.632 1.00 95.00 103 GLN A CA 1
ATOM 845 C C . GLN A 1 103 ? -3.180 -6.876 10.177 1.00 95.00 103 GLN A C 1
ATOM 847 O O . GLN A 1 103 ? -2.000 -6.730 9.863 1.00 95.00 103 GLN A O 1
ATOM 852 N N . GLN A 1 10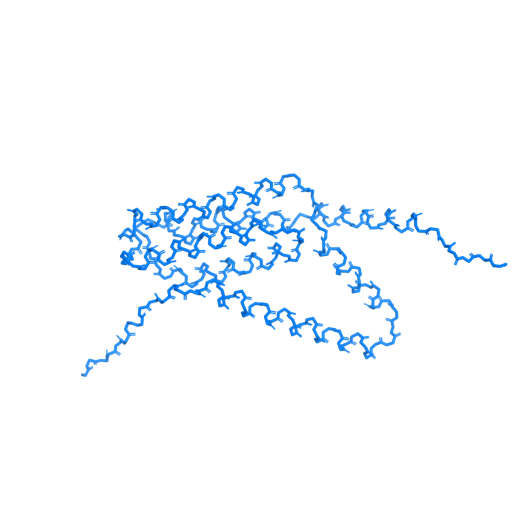4 ? -4.185 -6.636 9.328 1.00 94.69 104 GLN A N 1
ATOM 853 C CA . GLN A 1 104 ? -3.964 -6.222 7.937 1.00 94.69 104 GLN A CA 1
ATOM 854 C C . GLN A 1 104 ? -3.186 -4.898 7.842 1.00 94.69 104 GLN A C 1
ATOM 856 O O . GLN A 1 104 ? -2.250 -4.787 7.056 1.00 94.69 104 GLN A O 1
ATOM 861 N N . PHE A 1 105 ? -3.482 -3.912 8.696 1.00 95.56 105 PHE A N 1
ATOM 862 C CA . PHE A 1 105 ? -2.714 -2.661 8.749 1.00 95.56 105 PHE A CA 1
ATOM 863 C C . PHE A 1 105 ? -1.258 -2.850 9.202 1.00 95.56 105 PHE A C 1
ATOM 865 O O . PHE A 1 105 ? -0.366 -2.155 8.713 1.00 95.56 105 PHE A O 1
ATOM 872 N N . ARG A 1 106 ? -0.986 -3.793 10.114 1.00 95.19 106 ARG A N 1
ATOM 873 C CA . ARG A 1 106 ? 0.393 -4.130 10.514 1.00 95.19 106 ARG A CA 1
ATOM 874 C C . ARG A 1 106 ? 1.157 -4.798 9.375 1.00 95.19 106 ARG A C 1
ATOM 876 O O . ARG A 1 106 ? 2.306 -4.435 9.142 1.00 95.19 106 ARG A O 1
ATOM 883 N N . LEU A 1 107 ? 0.518 -5.720 8.653 1.00 94.62 107 LEU A N 1
ATOM 884 C CA . LEU A 1 107 ? 1.097 -6.323 7.451 1.00 94.62 107 LEU A CA 1
ATOM 885 C C . LEU A 1 107 ? 1.370 -5.255 6.389 1.00 94.62 107 LEU A C 1
ATOM 887 O O . LEU A 1 107 ? 2.459 -5.220 5.824 1.00 94.62 107 LEU A O 1
ATOM 891 N N . LEU A 1 108 ? 0.442 -4.315 6.192 1.00 94.81 108 LEU A N 1
ATOM 892 C CA . LEU A 1 108 ? 0.641 -3.205 5.267 1.00 94.81 108 LEU A CA 1
ATOM 893 C C . LEU A 1 108 ? 1.857 -2.351 5.643 1.00 94.81 108 LEU A C 1
ATOM 895 O O . LEU A 1 108 ? 2.623 -1.962 4.767 1.00 94.81 108 LEU A O 1
ATOM 899 N N . ALA A 1 109 ? 2.063 -2.079 6.934 1.00 95.00 109 ALA A N 1
ATOM 900 C CA . ALA A 1 109 ? 3.244 -1.355 7.390 1.00 95.00 109 ALA A CA 1
ATOM 901 C C . ALA A 1 109 ? 4.545 -2.074 6.997 1.00 95.00 109 ALA A C 1
ATOM 903 O O . ALA A 1 109 ? 5.469 -1.412 6.535 1.00 95.00 109 ALA A O 1
ATOM 904 N N . ILE A 1 110 ? 4.590 -3.406 7.127 1.00 93.25 110 ILE A N 1
ATOM 905 C CA . ILE A 1 110 ? 5.738 -4.232 6.717 1.00 93.25 110 ILE A CA 1
ATOM 906 C C . ILE A 1 110 ? 5.962 -4.135 5.202 1.00 93.25 110 ILE A C 1
ATOM 908 O O . ILE A 1 110 ? 7.088 -3.934 4.755 1.00 93.25 110 ILE A O 1
ATOM 912 N N . GLN A 1 111 ? 4.893 -4.220 4.405 1.00 92.69 111 GLN A N 1
ATOM 913 C CA . GLN A 1 111 ? 4.995 -4.092 2.948 1.00 92.69 111 GLN A CA 1
ATOM 914 C C . GLN A 1 111 ? 5.521 -2.713 2.535 1.00 92.69 111 GLN A C 1
ATOM 916 O O . GLN A 1 111 ? 6.388 -2.620 1.675 1.00 92.69 111 GLN A O 1
ATOM 921 N N . ILE A 1 112 ? 5.061 -1.643 3.192 1.00 91.69 112 ILE A N 1
ATOM 922 C CA . ILE A 1 112 ? 5.562 -0.285 2.951 1.00 91.69 112 ILE A CA 1
ATOM 923 C C . ILE A 1 112 ? 7.052 -0.177 3.310 1.00 91.69 112 ILE A C 1
ATOM 925 O O . ILE A 1 112 ? 7.800 0.446 2.565 1.00 91.69 112 ILE A O 1
ATOM 929 N N . THR A 1 113 ? 7.510 -0.767 4.421 1.00 90.38 113 THR A N 1
ATOM 930 C CA . THR A 1 113 ? 8.932 -0.688 4.811 1.00 90.38 113 THR A CA 1
ATOM 931 C C . THR A 1 113 ? 9.873 -1.455 3.893 1.00 90.38 113 THR A C 1
ATOM 933 O O . THR A 1 113 ? 11.044 -1.102 3.840 1.00 90.38 113 THR A O 1
ATOM 936 N N . ASN A 1 114 ? 9.375 -2.469 3.185 1.00 88.69 114 ASN A N 1
ATOM 937 C CA . ASN A 1 114 ? 10.173 -3.303 2.282 1.00 88.69 114 ASN A CA 1
ATOM 938 C C . ASN A 1 114 ? 10.274 -2.723 0.858 1.00 88.69 114 ASN A C 1
ATOM 940 O O . ASN A 1 114 ? 10.718 -3.408 -0.057 1.00 88.69 114 ASN A O 1
ATOM 944 N N . VAL A 1 115 ? 9.813 -1.487 0.641 1.00 87.25 115 VAL A N 1
ATOM 945 C CA . VAL A 1 115 ? 9.902 -0.819 -0.660 1.00 87.25 115 VAL A CA 1
ATOM 946 C C . VAL A 1 115 ? 11.343 -0.388 -0.928 1.00 87.25 115 VAL A C 1
ATOM 948 O O . VAL A 1 115 ? 11.803 0.618 -0.385 1.00 87.25 115 VAL A O 1
ATOM 951 N N . ASP A 1 1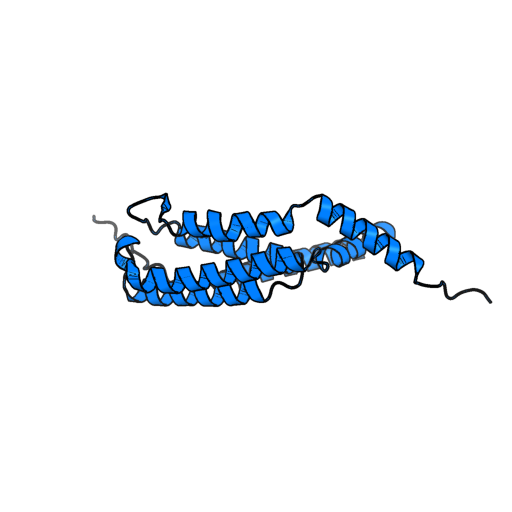16 ? 12.009 -1.112 -1.828 1.00 80.19 116 ASP A N 1
ATOM 952 C CA . ASP A 1 116 ? 13.408 -0.874 -2.204 1.00 80.19 116 ASP A CA 1
ATOM 953 C C . ASP A 1 116 ? 13.576 -0.413 -3.663 1.00 80.19 116 ASP A C 1
ATOM 955 O O . ASP A 1 116 ? 14.606 0.165 -4.026 1.00 80.19 116 ASP A O 1
ATOM 959 N N . THR A 1 117 ? 12.555 -0.596 -4.506 1.00 79.69 117 THR A N 1
ATOM 960 C CA . THR A 1 117 ? 12.547 -0.158 -5.911 1.00 79.69 117 THR A CA 1
ATOM 961 C C . THR A 1 117 ? 11.325 0.704 -6.263 1.00 79.69 117 THR A C 1
ATOM 963 O O . THR A 1 117 ? 10.350 0.785 -5.511 1.00 79.69 117 THR A O 1
ATOM 966 N N . LEU A 1 118 ? 11.352 1.397 -7.416 1.00 80.75 118 LEU A N 1
ATOM 9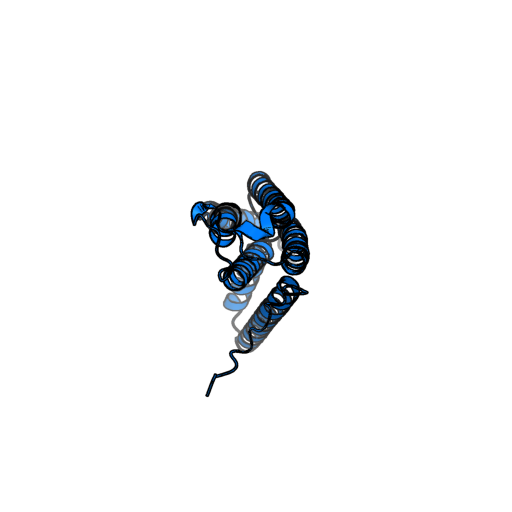67 C CA . LEU A 1 118 ? 10.162 2.120 -7.889 1.00 80.75 118 LEU A CA 1
ATOM 968 C C . LEU A 1 118 ? 9.049 1.137 -8.268 1.00 80.75 118 LEU A C 1
ATOM 970 O O . LEU A 1 118 ? 7.876 1.453 -8.069 1.00 80.75 118 LEU A O 1
ATOM 974 N N . HIS A 1 119 ? 9.411 -0.029 -8.807 1.00 83.62 119 HIS A N 1
ATOM 975 C CA . HIS A 1 119 ? 8.460 -1.111 -9.052 1.00 83.62 119 HIS A CA 1
ATOM 976 C C . HIS A 1 119 ? 7.741 -1.505 -7.755 1.00 83.62 119 HIS A C 1
ATOM 978 O O . HIS A 1 119 ? 6.514 -1.419 -7.720 1.00 83.62 119 HIS A O 1
ATOM 984 N N . ASP A 1 120 ? 8.476 -1.760 -6.666 1.00 86.19 120 ASP A N 1
ATOM 985 C CA . ASP A 1 120 ? 7.881 -2.080 -5.357 1.00 86.19 120 ASP A CA 1
ATOM 986 C C . ASP A 1 120 ? 6.977 -0.951 -4.858 1.00 86.19 120 ASP A C 1
ATOM 988 O O . ASP A 1 120 ? 5.869 -1.188 -4.380 1.00 86.19 120 ASP A O 1
ATOM 992 N N . LEU A 1 121 ? 7.409 0.305 -5.012 1.00 87.12 121 LEU A N 1
ATOM 993 C CA . LEU A 1 121 ? 6.626 1.464 -4.590 1.00 87.12 121 LEU A CA 1
ATOM 994 C C . LEU A 1 121 ? 5.297 1.565 -5.354 1.00 87.12 121 LEU A C 1
ATOM 996 O O . LEU A 1 121 ? 4.255 1.845 -4.757 1.00 87.12 121 LEU A O 1
ATOM 1000 N N . ARG A 1 122 ? 5.317 1.327 -6.671 1.00 87.88 122 ARG A N 1
ATOM 1001 C CA . ARG A 1 122 ? 4.108 1.282 -7.509 1.00 87.88 122 ARG A CA 1
ATOM 1002 C C . ARG A 1 122 ? 3.224 0.094 -7.140 1.00 87.88 122 ARG A C 1
ATOM 1004 O O . ARG A 1 122 ? 2.006 0.250 -7.073 1.00 87.88 122 ARG A O 1
ATOM 1011 N N . PHE A 1 123 ? 3.827 -1.061 -6.870 1.00 90.38 123 PHE A N 1
ATOM 1012 C CA . PHE A 1 123 ? 3.118 -2.264 -6.457 1.00 90.38 123 PHE A CA 1
ATOM 1013 C C . PHE A 1 123 ? 2.392 -2.050 -5.124 1.00 90.38 123 PHE A C 1
ATOM 1015 O O . PHE A 1 123 ? 1.181 -2.252 -5.036 1.00 90.38 123 PHE A O 1
ATOM 1022 N N . VAL A 1 124 ? 3.093 -1.538 -4.109 1.00 92.06 124 VAL A N 1
ATOM 1023 C CA . VAL A 1 124 ? 2.515 -1.200 -2.803 1.00 92.06 124 VAL A CA 1
ATOM 1024 C C . VAL A 1 124 ? 1.431 -0.134 -2.944 1.00 92.06 124 VAL A C 1
ATOM 1026 O O . VAL A 1 124 ? 0.371 -0.266 -2.338 1.00 92.06 124 VAL A O 1
ATOM 1029 N N . TYR A 1 125 ? 1.633 0.892 -3.776 1.00 92.12 125 TYR A N 1
ATOM 1030 C CA . TYR A 1 125 ? 0.599 1.895 -4.047 1.00 92.12 125 TYR A CA 1
ATOM 1031 C C . TYR A 1 125 ? -0.687 1.267 -4.614 1.00 92.12 125 TYR A C 1
ATOM 1033 O O . TYR A 1 125 ? -1.791 1.585 -4.158 1.00 92.12 125 TYR A O 1
ATOM 1041 N N . ALA A 1 126 ? -0.560 0.348 -5.575 1.00 92.44 126 ALA A N 1
ATOM 1042 C CA . ALA A 1 126 ? -1.696 -0.373 -6.145 1.00 92.44 126 ALA A CA 1
ATOM 1043 C C . ALA A 1 126 ? -2.388 -1.264 -5.100 1.00 92.44 126 ALA A C 1
ATOM 1045 O O . ALA A 1 126 ? -3.614 -1.218 -4.974 1.00 92.44 126 ALA A O 1
ATOM 1046 N N . ALA A 1 127 ? -1.614 -1.999 -4.296 1.00 93.50 127 ALA A N 1
ATOM 1047 C CA . ALA A 1 127 ? -2.137 -2.848 -3.228 1.00 93.50 127 ALA A CA 1
ATOM 1048 C C . ALA A 1 127 ? -2.906 -2.037 -2.174 1.00 93.50 127 ALA A C 1
ATOM 1050 O O . ALA A 1 127 ? -4.031 -2.390 -1.824 1.00 93.50 127 ALA A O 1
ATOM 1051 N N . VAL A 1 128 ? -2.358 -0.900 -1.726 1.00 94.12 128 VAL A N 1
ATOM 1052 C CA . VAL A 1 128 ? -3.039 0.020 -0.796 1.00 94.12 128 VAL A CA 1
ATOM 1053 C C . VAL A 1 128 ? -4.329 0.551 -1.415 1.00 94.12 128 VAL A C 1
ATOM 1055 O O . VAL A 1 128 ? -5.338 0.655 -0.725 1.00 94.12 128 VAL A O 1
ATOM 1058 N N . THR A 1 129 ? -4.322 0.878 -2.708 1.00 93.56 129 THR A N 1
ATOM 1059 C CA . THR A 1 129 ? -5.512 1.388 -3.403 1.00 93.56 129 THR A CA 1
ATOM 1060 C C . THR A 1 129 ? -6.638 0.354 -3.414 1.00 93.56 129 THR A C 1
ATOM 1062 O O . THR A 1 129 ? -7.766 0.681 -3.049 1.00 93.56 129 THR A O 1
ATOM 1065 N N . MET A 1 130 ? -6.332 -0.900 -3.761 1.00 91.94 130 MET A N 1
ATOM 1066 C CA . MET A 1 130 ? -7.307 -1.995 -3.711 1.00 91.94 130 MET A CA 1
ATOM 1067 C C . MET A 1 130 ? -7.766 -2.283 -2.281 1.00 91.94 130 MET A C 1
ATOM 1069 O O . MET A 1 130 ? -8.950 -2.495 -2.040 1.00 91.94 130 MET A O 1
ATOM 1073 N N . PHE A 1 131 ? -6.848 -2.243 -1.315 1.00 92.25 131 PHE A N 1
ATOM 1074 C CA . PHE A 1 131 ? -7.174 -2.446 0.092 1.00 92.25 131 PHE A CA 1
ATOM 1075 C C . PHE A 1 131 ? -8.158 -1.385 0.598 1.00 92.25 131 PHE A C 1
ATOM 1077 O O . PHE A 1 131 ? -9.164 -1.732 1.212 1.00 92.25 131 PHE A O 1
ATOM 1084 N N . VAL A 1 132 ? -7.918 -0.107 0.279 1.00 91.56 132 VAL A N 1
ATOM 1085 C CA . VAL A 1 132 ? -8.821 1.011 0.600 1.00 91.56 132 VAL A CA 1
ATOM 1086 C C . VAL A 1 132 ? -10.202 0.806 -0.002 1.00 91.56 132 VAL A C 1
ATOM 1088 O O . VAL A 1 132 ? -11.190 0.994 0.701 1.00 91.56 132 VAL A O 1
ATOM 1091 N N . ASP A 1 133 ? -10.279 0.406 -1.270 1.00 89.19 133 ASP A N 1
ATOM 1092 C CA . ASP A 1 133 ? -11.552 0.146 -1.945 1.00 89.19 133 ASP A CA 1
ATOM 1093 C C . ASP A 1 133 ? -12.365 -0.931 -1.209 1.00 89.19 133 ASP A C 1
ATOM 1095 O O . ASP A 1 133 ? -13.533 -0.719 -0.881 1.00 89.19 133 ASP A O 1
ATOM 1099 N N . LYS A 1 134 ? -11.718 -2.036 -0.816 1.00 87.00 134 LYS A N 1
ATOM 1100 C CA . LYS A 1 134 ? -12.365 -3.136 -0.082 1.00 87.00 134 LYS A CA 1
ATOM 1101 C C . LYS A 1 134 ? -12.856 -2.735 1.312 1.00 87.00 134 LYS A C 1
ATOM 1103 O O . LYS A 1 134 ? -13.879 -3.253 1.761 1.00 87.00 134 LYS A O 1
ATOM 1108 N N . ILE A 1 135 ? -12.176 -1.806 1.985 1.00 87.31 135 ILE A N 1
ATOM 1109 C CA . ILE A 1 135 ? -12.570 -1.325 3.322 1.00 87.31 135 ILE A CA 1
ATOM 1110 C C . ILE A 1 135 ? -13.374 -0.012 3.297 1.00 87.31 135 ILE A C 1
ATOM 1112 O O . ILE A 1 135 ? -13.777 0.479 4.349 1.00 87.31 135 ILE A O 1
ATOM 1116 N N . SER A 1 136 ? -13.642 0.563 2.123 1.00 81.88 136 SER A N 1
ATOM 1117 C CA . SER A 1 136 ? -14.403 1.819 1.974 1.00 81.88 136 SER A CA 1
ATOM 1118 C C . SER A 1 136 ? -15.857 1.707 2.453 1.00 81.88 136 SER A C 1
ATOM 1120 O O . SER A 1 136 ? -16.489 2.699 2.816 1.00 81.88 136 SER A O 1
ATOM 1122 N N . SER A 1 137 ? -16.384 0.481 2.513 1.00 77.12 137 SER A N 1
ATOM 1123 C CA . SER A 1 137 ? -17.730 0.187 3.008 1.00 77.12 137 SER A CA 1
ATOM 1124 C C . SER A 1 137 ? -17.923 0.531 4.493 1.00 77.12 137 SER A C 1
ATOM 1126 O O . SER A 1 137 ? -19.056 0.782 4.917 1.00 77.12 137 SER A O 1
ATOM 1128 N N . PHE A 1 138 ? -16.842 0.608 5.278 1.00 74.69 138 PHE A N 1
ATOM 1129 C CA . PHE A 1 138 ? -16.901 0.946 6.699 1.00 74.69 138 PHE A CA 1
ATOM 1130 C C . PHE A 1 138 ? -16.921 2.454 6.897 1.00 74.69 138 PHE A C 1
ATOM 1132 O O . PHE A 1 138 ? -15.956 3.176 6.635 1.00 74.69 138 PHE A O 1
ATOM 1139 N N . LYS A 1 139 ? -18.059 2.938 7.386 1.00 70.62 139 LYS A N 1
ATOM 1140 C CA . LYS A 1 139 ? -18.301 4.363 7.583 1.00 70.62 139 LYS A CA 1
ATOM 1141 C C . LYS A 1 139 ? -17.803 4.794 8.951 1.00 70.62 139 LYS A C 1
ATOM 1143 O O . LYS A 1 139 ? -18.035 4.114 9.943 1.00 70.62 139 LYS A O 1
ATOM 1148 N N . HIS A 1 140 ? -17.190 5.968 8.996 1.00 79.00 140 HIS A N 1
ATOM 1149 C CA . HIS A 1 140 ? -16.991 6.698 10.239 1.00 79.00 140 HIS A CA 1
ATOM 1150 C C . HIS A 1 140 ? -18.075 7.766 10.392 1.00 79.00 140 HIS A C 1
ATOM 1152 O O . HIS A 1 140 ? -18.597 8.271 9.395 1.00 79.00 140 HIS A O 1
ATOM 1158 N N . LYS A 1 141 ? -18.395 8.153 11.633 1.00 75.31 141 LYS A N 1
ATOM 1159 C CA . LYS A 1 141 ? -19.385 9.210 11.908 1.00 75.31 141 LYS A CA 1
ATOM 1160 C C . LYS A 1 141 ? -19.025 10.544 11.238 1.00 75.31 141 LYS A C 1
ATOM 1162 O O . LYS A 1 141 ? -19.917 11.289 10.838 1.00 75.31 141 LYS A O 1
ATOM 1167 N N . LYS A 1 142 ? -17.729 10.836 11.108 1.00 81.25 142 LYS A N 1
ATOM 1168 C CA . LYS A 1 142 ? -17.197 11.982 10.358 1.00 81.25 142 LYS A CA 1
ATOM 1169 C C . LYS A 1 142 ? -16.371 11.495 9.174 1.00 81.25 142 LYS A C 1
ATOM 1171 O O . LYS A 1 142 ? -15.492 10.657 9.349 1.00 81.25 142 LYS A O 1
ATOM 1176 N N . PHE A 1 143 ? -16.612 12.064 7.994 1.00 72.19 143 PHE A N 1
ATOM 1177 C CA . PHE A 1 143 ? -15.914 11.699 6.756 1.00 72.19 143 PHE A CA 1
ATOM 1178 C C . PHE A 1 143 ? -14.387 11.841 6.864 1.00 72.19 143 PHE A C 1
ATOM 1180 O O . PHE A 1 143 ? -13.648 10.949 6.453 1.00 72.19 143 PHE A O 1
ATOM 1187 N N . GLU A 1 144 ? -13.916 12.926 7.477 1.00 79.62 144 GLU A N 1
ATOM 1188 C CA . GLU A 1 144 ? -12.488 13.234 7.658 1.00 79.62 144 GLU A CA 1
ATOM 1189 C C . GLU A 1 144 ? -11.770 12.274 8.617 1.00 79.62 144 GLU A C 1
ATOM 1191 O O . GLU A 1 144 ? -10.544 12.203 8.639 1.00 79.62 144 GLU A O 1
ATOM 1196 N N . GLU A 1 145 ? -12.534 11.522 9.404 1.00 79.69 145 GLU A N 1
ATOM 1197 C CA . GLU A 1 145 ? -12.041 10.503 10.331 1.00 79.69 145 GLU A CA 1
ATOM 1198 C C . GLU A 1 145 ? -12.265 9.085 9.761 1.00 79.69 145 GLU A C 1
ATOM 1200 O O . GLU A 1 145 ? -11.955 8.088 10.408 1.00 79.69 145 GLU A O 1
ATOM 1205 N N . SER A 1 146 ? -12.772 8.963 8.525 1.00 86.56 146 SER A N 1
ATOM 1206 C CA . SER A 1 146 ? -12.896 7.669 7.851 1.00 86.56 146 SER A CA 1
ATOM 1207 C C . SER A 1 146 ? -11.531 7.054 7.539 1.00 86.56 146 SER A C 1
ATOM 1209 O O . SER A 1 146 ? -10.546 7.750 7.268 1.00 86.56 146 SER A O 1
ATOM 1211 N N . LEU A 1 147 ? -11.481 5.718 7.545 1.00 88.00 147 LEU A N 1
ATOM 1212 C CA . LEU A 1 147 ? -10.266 4.968 7.218 1.00 88.00 147 LEU A CA 1
ATOM 1213 C C . LEU A 1 147 ? -9.804 5.279 5.799 1.00 88.00 147 LEU A C 1
ATOM 1215 O O . LEU A 1 147 ? -8.626 5.552 5.591 1.00 88.00 147 LEU A O 1
ATOM 1219 N N . GLU A 1 148 ? -10.739 5.313 4.847 1.00 89.50 148 GLU A N 1
ATOM 1220 C CA . GLU A 1 148 ? -10.459 5.689 3.464 1.00 89.50 148 GLU A CA 1
ATOM 1221 C C . GLU A 1 148 ? -9.770 7.054 3.389 1.00 89.50 148 GLU A C 1
ATOM 1223 O O . GLU A 1 148 ? -8.691 7.169 2.804 1.00 89.50 148 GLU A O 1
ATOM 1228 N N . TYR A 1 149 ? -10.358 8.084 4.003 1.00 89.81 149 TYR A N 1
ATOM 1229 C CA . TYR A 1 149 ? -9.787 9.426 3.967 1.00 89.81 149 TYR A CA 1
ATOM 1230 C C . TYR A 1 149 ? -8.398 9.461 4.612 1.00 89.81 149 TYR A C 1
ATOM 1232 O O . TYR A 1 149 ? -7.460 10.022 4.038 1.00 89.81 149 TYR A O 1
ATOM 1240 N N . SER A 1 150 ? -8.234 8.816 5.771 1.00 91.31 150 SER A N 1
ATOM 1241 C CA . SER A 1 150 ? -6.953 8.757 6.476 1.00 91.31 150 SER A CA 1
ATOM 1242 C C . SER A 1 150 ? -5.871 8.062 5.649 1.00 91.31 150 SER A C 1
ATOM 1244 O O . SER A 1 150 ? -4.755 8.576 5.563 1.00 91.31 150 SER A O 1
ATOM 1246 N N . ILE A 1 151 ? -6.186 6.945 4.988 1.00 92.31 151 ILE A N 1
ATOM 1247 C CA . ILE A 1 151 ? -5.232 6.215 4.143 1.00 92.31 151 ILE A CA 1
ATOM 1248 C C . ILE A 1 151 ? -4.919 7.006 2.873 1.00 92.31 151 ILE A C 1
ATOM 1250 O O . ILE A 1 151 ? -3.752 7.130 2.502 1.00 92.31 151 ILE A O 1
ATOM 1254 N N . ARG A 1 152 ? -5.918 7.608 2.219 1.00 91.31 152 ARG A N 1
ATOM 1255 C CA . ARG A 1 152 ? -5.685 8.448 1.035 1.00 91.31 152 ARG A CA 1
ATOM 1256 C C . ARG A 1 152 ? -4.766 9.622 1.361 1.00 91.31 152 ARG A C 1
ATOM 1258 O O . ARG A 1 152 ? -3.743 9.809 0.706 1.00 91.31 152 ARG A O 1
ATOM 1265 N N . LYS A 1 153 ? -5.094 10.379 2.411 1.00 92.44 153 LYS A N 1
ATOM 1266 C CA . LYS A 1 153 ? -4.353 11.578 2.815 1.00 92.44 153 LYS A CA 1
ATOM 1267 C C . LYS A 1 153 ? -2.957 11.256 3.337 1.00 92.44 153 LYS A C 1
ATOM 1269 O O . LYS A 1 153 ? -2.004 11.939 2.974 1.00 92.44 153 LYS A O 1
ATOM 1274 N N . ASN A 1 154 ? -2.841 10.243 4.193 1.00 93.88 154 ASN A N 1
ATOM 1275 C CA . ASN A 1 154 ? -1.618 9.981 4.941 1.00 93.88 154 ASN A CA 1
ATOM 1276 C C . ASN A 1 154 ? -0.825 8.789 4.424 1.00 93.88 154 ASN A C 1
ATOM 1278 O O . ASN A 1 154 ? 0.216 8.538 5.000 1.00 93.88 154 ASN A O 1
ATOM 1282 N N . ILE A 1 155 ? -1.250 8.043 3.407 1.00 93.19 155 ILE A N 1
ATOM 1283 C CA . ILE A 1 155 ? -0.451 6.957 2.815 1.00 93.19 155 ILE A CA 1
ATOM 1284 C C . ILE A 1 155 ? -0.374 7.155 1.302 1.00 93.19 155 ILE A C 1
ATOM 1286 O O . ILE A 1 155 ? 0.708 7.436 0.795 1.00 93.19 155 ILE A O 1
ATOM 1290 N N . LEU A 1 156 ? -1.499 7.106 0.584 1.00 91.94 156 LEU A N 1
ATOM 1291 C CA . LEU A 1 156 ? -1.489 7.142 -0.885 1.00 91.94 156 LEU A CA 1
ATOM 1292 C C . LEU A 1 156 ? -0.934 8.457 -1.448 1.00 91.94 156 LEU A C 1
ATOM 1294 O O . LEU A 1 156 ? -0.034 8.421 -2.280 1.00 91.94 156 LEU A O 1
ATOM 1298 N N . ASN A 1 157 ? -1.413 9.619 -0.998 1.00 88.75 157 ASN A N 1
ATOM 1299 C CA . ASN A 1 157 ? -0.959 10.908 -1.540 1.00 88.75 157 ASN A CA 1
ATOM 1300 C C . ASN A 1 157 ? 0.563 11.130 -1.364 1.00 88.75 157 ASN A C 1
ATOM 1302 O O . ASN A 1 157 ? 1.226 11.510 -2.337 1.00 88.75 157 ASN A O 1
ATOM 1306 N N . PRO A 1 158 ? 1.156 10.856 -0.183 1.00 86.62 158 PRO A N 1
ATOM 1307 C CA . PRO A 1 158 ? 2.606 10.887 -0.020 1.00 86.62 158 PRO A CA 1
ATOM 1308 C C . PRO A 1 158 ? 3.340 9.865 -0.894 1.00 86.62 158 PRO A C 1
ATOM 1310 O O . PRO A 1 158 ? 4.283 10.247 -1.580 1.00 86.62 158 PRO A O 1
ATOM 1313 N N . LEU A 1 159 ? 2.890 8.602 -0.944 1.00 86.38 159 LEU A N 1
ATOM 1314 C CA . LEU A 1 159 ? 3.534 7.580 -1.782 1.00 86.38 159 LEU A CA 1
ATOM 1315 C C . LEU A 1 159 ? 3.491 7.957 -3.272 1.00 86.38 159 LEU A C 1
ATOM 1317 O O . LEU A 1 159 ? 4.490 7.811 -3.970 1.00 86.38 159 LEU A O 1
ATOM 1321 N N . ASN A 1 160 ? 2.384 8.529 -3.755 1.00 83.62 160 ASN A N 1
ATOM 1322 C CA . ASN A 1 160 ? 2.282 9.040 -5.125 1.00 83.62 160 ASN A CA 1
ATOM 1323 C C . ASN A 1 160 ? 3.309 10.148 -5.404 1.00 83.62 160 ASN A C 1
ATOM 1325 O O . ASN A 1 160 ? 3.878 10.226 -6.489 1.00 83.62 160 ASN A O 1
ATOM 1329 N N . SER A 1 161 ? 3.587 10.987 -4.405 1.00 78.06 161 SER A N 1
ATOM 1330 C CA . SER A 1 161 ? 4.580 12.060 -4.526 1.00 78.06 161 SER A CA 1
ATOM 1331 C C . SER A 1 161 ? 6.008 11.508 -4.628 1.00 78.06 161 SER A C 1
ATOM 1333 O O . SER A 1 161 ? 6.855 12.122 -5.273 1.00 78.06 161 SER A O 1
ATOM 1335 N N . CYS A 1 162 ? 6.268 10.328 -4.054 1.00 75.94 162 CYS A N 1
ATOM 1336 C CA . CYS A 1 162 ? 7.516 9.584 -4.233 1.00 75.94 162 CYS A CA 1
ATOM 1337 C C . CYS A 1 162 ? 7.629 8.936 -5.632 1.00 75.94 162 CYS A C 1
ATOM 1339 O O . CYS A 1 162 ? 8.742 8.745 -6.126 1.00 75.94 162 CYS A O 1
ATOM 1341 N N . ILE A 1 163 ? 6.500 8.633 -6.288 1.00 75.81 163 ILE A N 1
ATOM 1342 C CA . ILE A 1 163 ? 6.445 8.060 -7.645 1.00 75.81 163 ILE A CA 1
ATOM 1343 C C . ILE A 1 163 ? 6.628 9.139 -8.729 1.00 75.81 163 ILE A C 1
ATOM 1345 O O . ILE A 1 163 ? 7.351 8.915 -9.699 1.00 75.81 163 ILE A O 1
ATOM 1349 N N . ALA A 1 164 ? 5.963 10.291 -8.592 1.00 62.62 164 ALA A N 1
ATOM 1350 C CA . ALA A 1 164 ? 5.599 11.156 -9.722 1.00 62.62 164 ALA A CA 1
ATOM 1351 C C . ALA A 1 164 ? 6.464 12.414 -9.953 1.00 62.62 164 ALA A C 1
ATOM 1353 O O . ALA A 1 164 ? 6.029 13.340 -10.637 1.00 62.62 164 ALA A O 1
ATOM 1354 N N . THR A 1 165 ? 7.680 12.521 -9.421 1.00 60.00 165 THR A N 1
ATOM 1355 C CA . THR A 1 165 ? 8.504 13.712 -9.691 1.00 60.00 165 THR A CA 1
ATOM 1356 C C . THR A 1 165 ? 9.248 13.582 -11.022 1.00 60.00 165 THR A C 1
ATOM 1358 O O . THR A 1 165 ? 10.157 12.770 -11.168 1.00 60.00 165 THR A O 1
ATOM 1361 N N . GLN A 1 166 ? 8.930 14.454 -11.986 1.00 53.69 166 GLN A N 1
ATOM 1362 C CA . GLN A 1 166 ? 9.688 14.640 -13.237 1.00 53.69 166 GLN A CA 1
ATOM 1363 C C . GLN A 1 166 ? 11.199 14.795 -12.979 1.00 53.69 166 GLN A C 1
ATOM 1365 O O . GLN A 1 166 ? 12.016 14.230 -13.698 1.00 53.69 166 GLN A O 1
ATOM 1370 N N . LYS A 1 167 ? 11.575 15.453 -11.872 1.00 57.47 167 LYS A N 1
ATOM 1371 C CA . LYS A 1 167 ? 12.962 15.513 -11.385 1.00 57.47 167 LYS A CA 1
ATOM 1372 C C . LYS A 1 167 ? 13.569 14.138 -11.088 1.00 57.47 167 LYS A C 1
ATOM 1374 O O . LYS A 1 167 ? 14.742 13.945 -11.374 1.00 57.47 167 LYS A O 1
ATOM 1379 N N . ASN A 1 168 ? 12.810 13.188 -10.537 1.00 59.69 168 ASN A N 1
ATOM 1380 C CA . ASN A 1 168 ? 13.304 11.829 -10.295 1.00 59.69 168 ASN A CA 1
ATOM 1381 C C . ASN A 1 168 ? 13.538 11.105 -11.621 1.00 59.69 168 ASN A C 1
ATOM 1383 O O . ASN A 1 168 ? 14.537 10.411 -11.758 1.00 59.69 168 ASN A O 1
ATOM 1387 N N . PHE A 1 169 ? 12.661 11.300 -12.607 1.00 61.44 169 PHE A N 1
ATOM 1388 C CA . PHE A 1 169 ? 12.832 10.727 -13.941 1.00 61.44 169 PHE A CA 1
ATOM 1389 C C . PHE A 1 169 ? 14.049 11.316 -14.676 1.00 61.44 169 PHE A C 1
ATOM 1391 O O . PHE A 1 169 ? 14.932 10.573 -15.101 1.00 61.44 169 PHE A O 1
ATOM 1398 N N . GLU A 1 170 ? 14.156 12.646 -14.745 1.00 64.19 170 GLU A N 1
ATOM 1399 C CA . GLU A 1 170 ? 15.299 13.352 -15.344 1.00 64.19 170 GLU A CA 1
ATOM 1400 C C . GLU A 1 170 ? 16.623 12.978 -14.673 1.00 64.19 170 GLU A C 1
ATOM 1402 O O . GLU A 1 170 ? 17.649 12.837 -15.338 1.00 64.19 170 GLU A O 1
ATOM 1407 N N . LEU A 1 171 ? 16.623 12.789 -13.355 1.00 62.81 171 LEU A N 1
ATOM 1408 C CA . LEU A 1 171 ? 17.832 12.418 -12.644 1.00 62.81 171 LEU A CA 1
ATOM 1409 C C . LEU A 1 171 ? 18.216 10.944 -12.836 1.00 62.81 171 LEU A C 1
ATOM 1411 O O . LEU A 1 171 ? 19.401 10.648 -12.975 1.00 62.81 171 LEU A O 1
ATOM 1415 N N . ARG A 1 172 ? 17.243 10.028 -12.919 1.00 64.81 172 ARG A N 1
ATOM 1416 C CA . ARG A 1 172 ? 17.509 8.626 -13.284 1.00 64.81 172 ARG A CA 1
ATOM 1417 C C . ARG A 1 172 ? 18.107 8.525 -14.684 1.00 64.81 172 ARG A C 1
ATOM 1419 O O . ARG A 1 172 ? 19.098 7.823 -14.863 1.00 64.81 172 ARG A O 1
ATOM 1426 N N . LEU A 1 173 ? 17.581 9.298 -15.637 1.00 66.50 173 LEU A N 1
ATOM 1427 C CA . LEU A 1 173 ? 18.163 9.421 -16.976 1.00 66.50 173 LEU A CA 1
ATOM 1428 C C . LEU A 1 173 ? 19.614 9.934 -16.923 1.00 66.50 173 LEU A C 1
ATOM 1430 O O . LEU A 1 173 ? 20.489 9.360 -17.569 1.00 66.50 173 LEU A O 1
ATOM 1434 N N . ARG A 1 174 ? 19.906 10.965 -16.114 1.00 69.12 174 ARG A N 1
ATOM 1435 C CA . ARG A 1 174 ? 21.282 11.480 -15.940 1.00 69.12 174 ARG A CA 1
ATOM 1436 C C . ARG A 1 174 ? 22.244 10.441 -15.359 1.00 69.12 174 ARG A C 1
ATOM 1438 O O . ARG A 1 174 ? 23.371 10.347 -15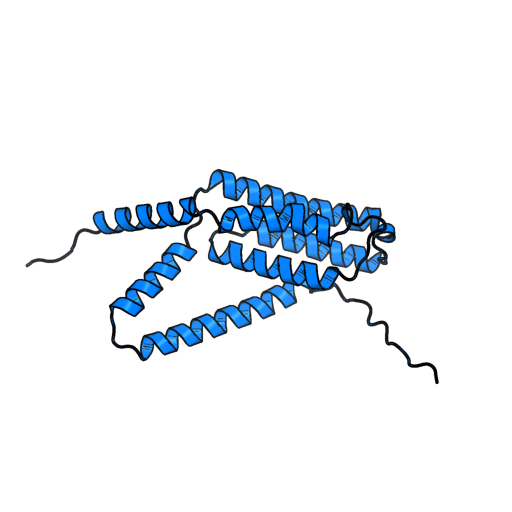.832 1.00 69.12 174 ARG A O 1
ATOM 1445 N N . MET A 1 175 ? 21.824 9.665 -14.360 1.00 64.25 175 MET A N 1
ATOM 1446 C CA . MET A 1 175 ? 22.675 8.635 -13.748 1.00 64.25 175 MET A CA 1
ATOM 1447 C C . MET A 1 175 ? 22.976 7.485 -14.709 1.00 64.25 175 MET A C 1
ATOM 1449 O O . MET A 1 175 ? 24.110 7.012 -14.765 1.00 64.25 175 MET A O 1
ATOM 1453 N N . MET A 1 176 ? 21.986 7.072 -15.499 1.00 64.50 176 MET A N 1
ATOM 1454 C CA . MET A 1 176 ? 22.161 6.018 -16.492 1.00 64.50 176 MET A CA 1
ATOM 1455 C C . MET A 1 176 ? 23.167 6.425 -17.574 1.00 64.50 176 MET A C 1
ATOM 1457 O O . MET A 1 176 ? 24.066 5.655 -17.900 1.00 64.50 176 MET A O 1
ATOM 1461 N N . ASN A 1 177 ? 23.095 7.682 -18.021 1.00 64.88 177 ASN A N 1
ATOM 1462 C CA . ASN A 1 177 ? 24.052 8.271 -18.958 1.00 64.88 177 ASN A CA 1
ATOM 1463 C C . ASN A 1 177 ? 25.468 8.445 -18.373 1.00 64.88 177 ASN A C 1
ATOM 1465 O O . ASN A 1 177 ? 26.417 8.618 -19.129 1.00 64.88 177 ASN A O 1
ATOM 1469 N N . HIS A 1 178 ? 25.643 8.427 -17.046 1.00 57.44 178 HIS A N 1
ATOM 1470 C CA . HIS A 1 178 ? 26.966 8.421 -16.405 1.00 57.44 178 HIS A CA 1
ATOM 1471 C C . HIS A 1 178 ? 27.532 7.006 -16.204 1.00 57.44 178 HIS A C 1
ATOM 1473 O O . HIS A 1 178 ? 28.750 6.843 -16.224 1.00 57.44 178 HIS A O 1
ATOM 1479 N N . GLN A 1 179 ? 26.692 5.974 -16.065 1.00 51.91 179 GLN A N 1
ATOM 1480 C CA . GLN A 1 179 ? 27.152 4.579 -15.991 1.00 51.91 179 GLN A CA 1
ATOM 1481 C C . GLN A 1 179 ? 27.660 4.051 -17.342 1.00 51.91 179 GLN A C 1
ATOM 1483 O O . GLN A 1 179 ? 28.628 3.294 -17.366 1.00 51.91 179 GLN A O 1
ATOM 1488 N N . THR A 1 180 ? 27.085 4.491 -18.465 1.00 48.53 180 THR A N 1
ATOM 1489 C CA . THR A 1 180 ? 27.551 4.125 -19.817 1.00 48.53 180 THR A CA 1
ATOM 1490 C C . THR A 1 180 ? 28.930 4.688 -20.173 1.00 48.53 180 THR A C 1
ATOM 1492 O O . THR A 1 180 ? 29.616 4.105 -21.004 1.00 48.53 180 THR A O 1
ATOM 1495 N N . VAL A 1 181 ? 29.383 5.766 -19.524 1.00 44.66 181 VAL A N 1
ATOM 1496 C CA . VAL A 1 181 ? 30.711 6.370 -19.770 1.00 44.66 181 VAL A CA 1
ATOM 1497 C C . VAL A 1 181 ? 31.840 5.610 -19.051 1.00 44.66 181 VAL A C 1
ATOM 1499 O O . VAL A 1 181 ? 33.005 5.745 -19.413 1.00 44.66 181 VAL A O 1
ATOM 1502 N N . LEU A 1 182 ? 31.516 4.777 -18.056 1.00 39.94 182 LEU A N 1
ATOM 1503 C CA . LEU A 1 182 ? 32.493 4.054 -17.229 1.00 39.94 182 LEU A CA 1
ATOM 1504 C C . LEU A 1 182 ? 32.634 2.562 -17.569 1.00 39.94 182 LEU A C 1
ATOM 1506 O O . LEU A 1 182 ? 33.406 1.869 -16.910 1.00 39.94 182 LEU A O 1
ATOM 1510 N N . ALA A 1 183 ? 31.932 2.055 -18.585 1.00 39.69 183 ALA A N 1
ATOM 1511 C CA . ALA A 1 183 ? 32.190 0.729 -19.140 1.00 39.69 183 ALA A CA 1
ATOM 1512 C C . ALA A 1 183 ? 33.226 0.864 -20.273 1.00 39.69 183 ALA A C 1
ATOM 1514 O O . ALA A 1 183 ? 32.846 1.234 -21.385 1.00 39.69 183 ALA A O 1
ATOM 1515 N N . PRO A 1 184 ? 34.533 0.616 -20.040 1.00 40.53 184 PRO A N 1
ATOM 1516 C CA . PRO A 1 184 ? 35.495 0.644 -21.126 1.00 40.53 184 PRO A CA 1
ATOM 1517 C C . PRO A 1 184 ? 35.167 -0.503 -22.079 1.00 40.53 184 PRO A C 1
ATOM 1519 O O . PRO A 1 184 ? 35.089 -1.667 -21.672 1.00 40.53 184 PRO A O 1
ATOM 1522 N N . GLY A 1 185 ? 34.973 -0.160 -23.350 1.00 41.16 185 GLY A N 1
ATOM 1523 C CA . GLY A 1 185 ? 34.916 -1.127 -24.430 1.00 41.16 185 GLY A CA 1
ATOM 1524 C C . GLY A 1 185 ? 36.138 -2.038 -24.361 1.00 41.16 185 GLY A C 1
ATOM 1525 O O . GLY A 1 185 ? 37.275 -1.591 -24.489 1.00 41.16 185 GLY A O 1
ATOM 1526 N N . LYS A 1 186 ? 35.903 -3.331 -24.135 1.00 46.69 186 LYS A N 1
ATOM 1527 C CA . LYS A 1 186 ? 36.863 -4.364 -24.509 1.00 46.69 186 LYS A CA 1
ATOM 1528 C C . LYS A 1 186 ? 36.635 -4.707 -25.974 1.00 46.69 186 LYS A C 1
ATOM 1530 O O . LYS A 1 186 ? 35.790 -5.538 -26.283 1.00 46.69 186 LYS A O 1
ATOM 1535 N N . ALA A 1 187 ? 37.390 -4.041 -26.828 1.00 43.19 187 ALA A N 1
ATOM 1536 C CA . ALA A 1 187 ? 37.944 -4.495 -28.102 1.00 43.19 187 ALA A CA 1
ATOM 1537 C C . ALA A 1 187 ? 38.769 -3.291 -28.582 1.00 43.19 187 ALA A C 1
ATOM 1539 O O . ALA A 1 187 ? 38.297 -2.167 -28.487 1.00 43.19 187 ALA A O 1
ATOM 1540 N N . GLU A 1 188 ? 40.037 -3.434 -28.930 1.00 36.88 188 GLU A N 1
ATOM 1541 C CA . GLU A 1 188 ? 40.430 -3.986 -30.225 1.00 36.88 188 GLU A CA 1
ATOM 1542 C C . GLU A 1 188 ? 41.750 -4.773 -30.135 1.00 36.88 188 GLU A C 1
ATOM 1544 O O . GLU A 1 188 ? 42.618 -4.473 -29.311 1.00 36.88 188 GLU A O 1
ATOM 1549 N N . ASN A 1 189 ? 41.837 -5.806 -30.979 1.00 39.66 189 ASN A N 1
ATOM 1550 C CA . ASN A 1 189 ? 43.072 -6.492 -31.367 1.00 39.66 189 ASN A CA 1
ATOM 1551 C C . ASN A 1 189 ? 43.875 -5.627 -32.339 1.00 39.66 189 ASN A C 1
ATOM 1553 O O . ASN A 1 189 ? 43.222 -4.969 -33.180 1.00 39.66 189 ASN A O 1
#

pLDDT: mean 77.55, std 16.87, range [33.53, 96.19]

Foldseek 3Di:
DDPPPPPPPQDLACLLVVLLVVLVVVVVVVVVVVVVVVVVDPDVVVVVVVVLVVLLQFDQPPDPVLLVLLLQLLVLLLVQLVCCCVCVVQQVHDNVRSNSVSVVSNVLSVQSNPPRGNNSLVSSLSSLVVVLVSSVPGDGPDPCPDPSNSCVVRPNVSSVVSNDDPVSVVVSVVVVVVVVVPPDDPDDD

Secondary structure (DSSP, 8-state):
------------TTHHHHHHHHHHHHHHHHHHHHHHHHHH---HHHHHHHHHHHHHHH---SHHHHHHHHHHHHHHHHHHHHHHHHHGGGGT--HHHHHHHHHHHHHHHHHHHT--SHHHHHHHHHHHHHHHHHHTTS--SSGGGSHHHHHIIIIIHHHHHHH--HHHHHHHHHHHHHHTTSS------